Protein AF-A0A8C2EP68-F1 (afdb_monomer)

Sequence (195 aa):
MTKASVREEKKLLVENAKIKKDIDDLKKLLHDTQKRKRVLTAAIASKAALLGERAPPPQAAPDTRSETSLDAACLNGSDSACALMREQKPDVSRLDLRVGRILDVRKHPDSESLHIQEVELGEPAPRTVVSGLTNHICFLCEPEKELNPKQRIWERLQPDLCTDAKGVATYKGVAFEVRGKGLCRAPSVSNGEIK

Radius of gyration: 29.72 Å; Cα contacts (8 Å, |Δi|>4): 156; chains: 1; bounding box: 65×47×88 Å

pLDDT: mean 70.9, std 22.38, range [25.97, 97.56]

Solvent-accessible surface area (backbone atoms only — not comparable to full-atom values): 12687 Å² total; per-residue (Å²): 135,59,80,66,59,60,52,51,54,53,50,50,52,54,49,53,53,50,51,52,50,53,50,52,52,52,51,50,52,48,53,52,49,51,50,53,51,51,52,52,54,51,52,52,57,58,52,60,72,72,60,83,80,78,81,84,84,90,85,84,88,83,88,82,89,81,89,83,87,89,84,85,84,80,90,80,90,74,93,76,84,85,91,67,90,70,84,74,73,70,55,72,88,79,56,91,86,76,80,61,46,78,76,49,79,42,76,38,94,90,36,90,51,34,34,40,29,36,29,42,63,87,56,101,60,65,46,81,45,78,41,69,60,45,51,81,80,37,100,78,62,90,85,84,83,86,81,89,68,96,62,69,52,57,76,70,39,34,86,44,25,32,19,38,89,84,7,37,36,20,47,82,82,46,68,43,66,46,89,97,79,46,71,45,61,45,96,82,51,46,68,34,78,53,131

Structure (mmCIF, N/CA/C/O backbone):
data_AF-A0A8C2EP68-F1
#
_entry.id   AF-A0A8C2EP68-F1
#
loop_
_atom_site.group_PDB
_atom_site.id
_atom_site.type_symbol
_atom_site.label_atom_id
_atom_site.label_alt_id
_atom_site.label_comp_id
_atom_site.label_asym_id
_atom_site.label_entity_id
_atom_site.label_seq_id
_atom_site.pdbx_PDB_ins_code
_atom_site.Cartn_x
_atom_site.Cartn_y
_atom_site.Cartn_z
_atom_site.occupancy
_atom_site.B_iso_or_equiv
_atom_site.auth_seq_id
_atom_site.auth_comp_id
_atom_site.auth_asym_id
_atom_site.auth_atom_id
_atom_site.pdbx_PDB_model_num
ATOM 1 N N . MET A 1 1 ? 35.155 -6.132 -33.810 1.00 52.88 1 MET A N 1
ATOM 2 C CA . MET A 1 1 ? 34.912 -5.062 -32.816 1.00 52.88 1 MET A CA 1
ATOM 3 C C . MET A 1 1 ? 35.584 -3.786 -33.294 1.00 52.88 1 MET A C 1
ATOM 5 O O . MET A 1 1 ? 36.781 -3.795 -33.555 1.00 52.88 1 MET A O 1
ATOM 9 N N . THR A 1 2 ? 34.817 -2.720 -33.513 1.00 67.69 2 THR A N 1
ATOM 10 C CA . THR A 1 2 ? 35.340 -1.430 -33.989 1.00 67.69 2 THR A CA 1
ATOM 11 C C . THR A 1 2 ? 36.096 -0.720 -32.862 1.00 67.69 2 THR A C 1
ATOM 13 O O . THR A 1 2 ? 35.734 -0.831 -31.692 1.00 67.69 2 THR A O 1
ATOM 16 N N . LYS A 1 3 ? 37.152 0.037 -33.194 1.00 67.88 3 LYS A N 1
ATOM 17 C CA . LYS A 1 3 ? 37.980 0.768 -32.208 1.00 67.88 3 LYS A CA 1
ATOM 18 C C . LYS A 1 3 ? 37.165 1.727 -31.313 1.00 67.88 3 LYS A C 1
ATOM 20 O O . LYS A 1 3 ? 37.607 2.045 -30.213 1.00 67.88 3 LYS A O 1
ATOM 25 N N . ALA A 1 4 ? 35.985 2.157 -31.768 1.00 69.75 4 ALA A N 1
ATOM 26 C CA . ALA A 1 4 ? 35.048 2.992 -31.015 1.00 69.75 4 ALA A CA 1
ATOM 27 C C . ALA A 1 4 ? 34.378 2.243 -29.845 1.00 69.75 4 ALA A C 1
ATOM 29 O O . ALA A 1 4 ? 34.376 2.749 -28.727 1.00 69.75 4 ALA A O 1
ATOM 30 N N . SER A 1 5 ? 33.918 1.007 -30.064 1.00 76.19 5 SER A N 1
ATOM 31 C CA . SER A 1 5 ? 33.228 0.199 -29.045 1.00 76.19 5 SER A CA 1
ATOM 32 C C . SER A 1 5 ? 34.142 -0.155 -27.861 1.00 76.19 5 SER A C 1
ATOM 34 O O . SER A 1 5 ? 33.747 -0.023 -26.707 1.00 76.19 5 SER A O 1
ATOM 36 N N . VAL A 1 6 ? 35.417 -0.462 -28.127 1.00 81.25 6 VAL A N 1
ATOM 37 C CA . VAL A 1 6 ? 36.411 -0.758 -27.074 1.00 81.25 6 VAL A CA 1
ATOM 38 C C . VAL A 1 6 ? 36.739 0.479 -26.220 1.00 81.25 6 VAL A C 1
ATOM 40 O O . VAL A 1 6 ? 37.101 0.361 -25.049 1.00 81.25 6 VAL A O 1
ATOM 43 N N . ARG A 1 7 ? 36.636 1.692 -26.783 1.00 79.69 7 ARG A N 1
ATOM 44 C CA . ARG A 1 7 ? 36.886 2.945 -26.051 1.00 79.69 7 ARG A CA 1
ATOM 45 C C . ARG A 1 7 ? 35.733 3.282 -25.107 1.00 79.69 7 ARG A C 1
ATOM 47 O O . ARG A 1 7 ? 35.985 3.731 -23.990 1.00 79.69 7 ARG A O 1
ATOM 54 N N . GLU A 1 8 ? 34.499 3.064 -25.546 1.00 85.12 8 GLU A N 1
ATOM 55 C CA . GLU A 1 8 ? 33.304 3.259 -24.721 1.00 85.12 8 GLU A CA 1
ATOM 56 C C . GLU A 1 8 ? 33.238 2.243 -23.582 1.00 85.12 8 GLU A C 1
ATOM 58 O O . GLU A 1 8 ? 33.026 2.632 -22.437 1.00 85.12 8 GLU A O 1
ATOM 63 N N . GLU A 1 9 ? 33.551 0.977 -23.851 1.00 84.81 9 GLU A N 1
ATOM 64 C CA . GLU A 1 9 ? 33.614 -0.068 -22.825 1.00 84.81 9 GLU A CA 1
ATOM 65 C C . GLU A 1 9 ? 34.638 0.264 -21.725 1.00 84.81 9 GLU A C 1
ATOM 67 O O . GLU A 1 9 ? 34.341 0.189 -20.532 1.00 84.81 9 GLU A O 1
ATOM 72 N N . LYS A 1 10 ? 35.827 0.755 -22.105 1.00 86.44 10 LYS A N 1
ATOM 73 C CA . LYS A 1 10 ? 36.834 1.229 -21.140 1.00 86.44 10 LYS A CA 1
ATOM 74 C C . LYS A 1 10 ? 36.365 2.446 -20.338 1.00 86.44 10 LYS A C 1
ATOM 76 O O . LYS A 1 10 ? 36.688 2.544 -19.156 1.00 86.44 10 LYS A O 1
ATOM 81 N N . LYS A 1 11 ? 35.605 3.362 -20.947 1.00 90.50 11 LYS A N 1
ATOM 82 C CA . LYS A 1 11 ? 35.037 4.529 -20.252 1.00 90.50 11 LYS A CA 1
ATOM 83 C C . LYS A 1 11 ? 33.997 4.098 -19.213 1.00 90.50 11 LYS A C 1
ATOM 85 O O . LYS A 1 11 ? 34.062 4.554 -18.075 1.00 90.50 11 LYS A O 1
ATOM 90 N N . LEU A 1 12 ? 33.114 3.168 -19.579 1.00 87.88 12 LEU A N 1
ATOM 91 C CA . LEU A 1 12 ? 32.096 2.611 -18.685 1.00 87.88 12 LEU A CA 1
ATOM 92 C C . LEU A 1 12 ? 32.716 1.861 -17.500 1.00 87.88 12 LEU A C 1
ATOM 94 O O . LEU A 1 12 ? 32.226 1.968 -16.379 1.00 87.88 12 LEU A O 1
ATOM 98 N N . LEU A 1 13 ? 33.824 1.144 -17.705 1.00 88.19 13 LEU A N 1
ATOM 99 C CA . LEU A 1 13 ? 34.532 0.463 -16.615 1.00 88.19 13 LEU A CA 1
ATOM 100 C C . LEU A 1 13 ? 35.109 1.443 -15.584 1.00 88.19 13 LEU A C 1
ATOM 102 O O . LEU A 1 13 ? 34.994 1.206 -14.380 1.00 88.19 13 LEU A O 1
ATOM 106 N N . VAL A 1 14 ? 35.692 2.555 -16.040 1.00 93.31 14 VAL A N 1
ATOM 107 C CA . VAL A 1 14 ? 36.221 3.603 -15.150 1.00 93.31 14 VAL A CA 1
ATOM 108 C C . VAL A 1 14 ? 35.091 4.289 -14.381 1.00 93.31 14 VAL A C 1
ATOM 110 O O . VAL A 1 14 ? 35.207 4.511 -13.176 1.00 93.31 14 VAL A O 1
ATOM 113 N N . GLU A 1 15 ? 33.982 4.589 -15.052 1.00 93.38 15 GLU A N 1
ATOM 114 C CA . GLU A 1 15 ? 32.817 5.217 -14.432 1.00 93.38 15 GLU A CA 1
ATOM 115 C C . GLU A 1 15 ? 32.150 4.297 -13.403 1.00 93.38 15 GLU A C 1
ATOM 117 O O . GLU A 1 15 ? 31.889 4.720 -12.281 1.00 93.38 15 GLU A O 1
ATOM 122 N N . ASN A 1 16 ? 31.998 3.009 -13.709 1.00 89.00 16 ASN A N 1
ATOM 123 C CA . ASN A 1 16 ? 31.489 2.023 -12.758 1.00 89.00 16 ASN A CA 1
ATOM 124 C C . ASN A 1 16 ? 32.410 1.846 -11.543 1.00 89.00 16 ASN A C 1
ATOM 126 O O . ASN A 1 16 ? 31.925 1.655 -10.429 1.00 89.00 16 ASN A O 1
ATOM 130 N N . ALA A 1 17 ? 33.733 1.919 -11.724 1.00 95.25 17 ALA A N 1
ATOM 131 C CA . ALA A 1 17 ? 34.675 1.898 -10.606 1.00 95.25 17 ALA A CA 1
ATOM 132 C C . ALA A 1 17 ? 34.526 3.143 -9.715 1.00 95.25 17 ALA A C 1
ATOM 134 O O . ALA A 1 17 ? 34.553 3.031 -8.489 1.00 95.25 17 ALA A O 1
ATOM 135 N N . LYS A 1 18 ? 34.309 4.316 -10.322 1.00 96.25 18 LYS A N 1
ATOM 136 C CA . LYS A 1 18 ? 34.039 5.561 -9.598 1.00 96.25 18 LYS A CA 1
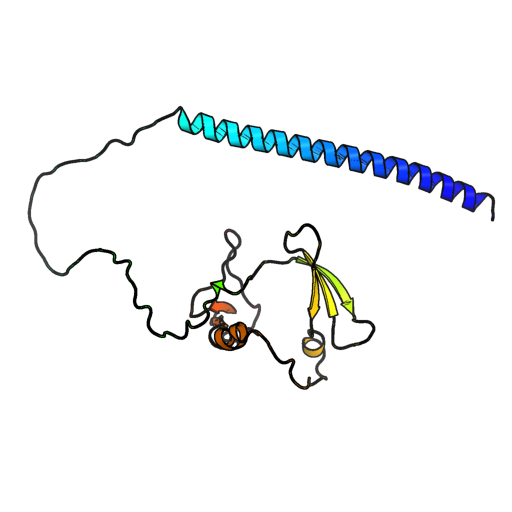ATOM 137 C C . LYS A 1 18 ? 32.714 5.497 -8.833 1.00 96.25 18 LYS A C 1
ATOM 139 O O . LYS A 1 18 ? 32.703 5.749 -7.636 1.00 96.25 18 LYS A O 1
ATOM 144 N N . ILE A 1 19 ? 31.634 5.069 -9.487 1.00 94.31 19 ILE A N 1
ATOM 145 C CA . ILE A 1 19 ? 30.304 4.925 -8.874 1.00 94.31 19 ILE A CA 1
ATOM 146 C C . ILE A 1 19 ? 30.353 3.961 -7.683 1.00 94.31 19 ILE A C 1
ATOM 148 O O . ILE A 1 19 ? 29.768 4.243 -6.641 1.00 94.31 19 ILE A O 1
ATOM 152 N N . LYS A 1 20 ? 31.087 2.845 -7.792 1.00 94.50 20 LYS A N 1
ATOM 153 C CA . LYS A 1 20 ? 31.273 1.908 -6.671 1.00 94.50 20 LYS A CA 1
ATOM 154 C C . LYS A 1 20 ? 31.943 2.575 -5.469 1.00 94.50 20 LYS A C 1
ATOM 156 O O . LYS A 1 20 ? 31.473 2.401 -4.350 1.00 94.50 20 LYS A O 1
ATOM 161 N N . LYS A 1 21 ? 32.988 3.375 -5.704 1.00 97.56 21 LYS A N 1
ATOM 162 C CA . LYS A 1 21 ? 33.670 4.128 -4.647 1.00 97.56 21 LYS A CA 1
ATOM 163 C C . LYS A 1 21 ? 32.742 5.155 -3.988 1.00 97.56 21 LYS A C 1
ATOM 165 O O . LYS A 1 21 ? 32.664 5.197 -2.765 1.00 97.56 21 LYS A O 1
ATOM 170 N N . ASP A 1 22 ? 31.988 5.906 -4.789 1.00 95.12 22 ASP A N 1
ATOM 171 C CA . ASP A 1 22 ? 31.041 6.910 -4.291 1.00 95.12 22 ASP A CA 1
ATOM 172 C C . ASP A 1 22 ? 29.924 6.260 -3.445 1.00 95.12 22 ASP A C 1
ATOM 174 O O . ASP A 1 22 ? 29.533 6.795 -2.407 1.00 95.12 22 ASP A O 1
ATOM 178 N N . ILE A 1 23 ? 29.446 5.069 -3.831 1.00 97.00 23 ILE A N 1
ATOM 179 C CA . ILE A 1 23 ? 28.477 4.287 -3.045 1.00 97.00 23 ILE A CA 1
ATOM 180 C C . ILE A 1 23 ? 29.057 3.891 -1.681 1.00 97.00 23 ILE A C 1
ATOM 182 O O . ILE A 1 23 ? 28.360 3.997 -0.669 1.00 97.00 23 ILE A O 1
ATOM 186 N N . ASP A 1 24 ? 30.305 3.429 -1.633 1.00 95.88 24 ASP A N 1
ATOM 187 C CA . ASP A 1 24 ? 30.941 3.004 -0.383 1.00 95.88 24 ASP A CA 1
ATOM 188 C C . ASP A 1 24 ? 31.211 4.193 0.553 1.00 95.88 24 ASP A C 1
ATOM 190 O O . ASP A 1 24 ? 30.948 4.108 1.759 1.00 95.88 24 ASP A O 1
ATOM 194 N N . ASP A 1 25 ? 31.625 5.334 -0.001 1.00 96.69 25 ASP A N 1
ATOM 195 C CA . ASP A 1 25 ? 31.804 6.580 0.746 1.00 96.69 25 ASP A CA 1
ATOM 196 C C . ASP A 1 25 ? 30.465 7.100 1.308 1.00 96.69 25 ASP A C 1
ATOM 198 O O . ASP A 1 25 ? 30.378 7.457 2.490 1.00 96.69 25 ASP A O 1
ATOM 202 N N . LEU A 1 26 ? 29.384 7.063 0.516 1.00 95.44 26 LEU A N 1
ATOM 203 C CA . LEU A 1 26 ? 28.036 7.439 0.965 1.00 95.44 26 LEU A CA 1
ATOM 204 C C . LEU A 1 26 ? 27.502 6.504 2.057 1.00 95.44 26 LEU A C 1
ATOM 206 O O . LEU A 1 26 ? 26.920 6.972 3.040 1.00 95.44 26 LEU A O 1
ATOM 210 N N . LYS A 1 27 ? 27.731 5.190 1.937 1.00 96.62 27 LYS A N 1
ATOM 211 C CA . LYS A 1 27 ? 27.370 4.212 2.978 1.00 96.62 27 LYS A CA 1
ATOM 212 C C . LYS A 1 27 ? 28.103 4.494 4.287 1.00 96.62 27 LYS A C 1
ATOM 214 O O . LYS A 1 27 ? 27.484 4.461 5.353 1.00 96.62 27 LYS A O 1
ATOM 219 N N . LYS A 1 28 ? 29.401 4.809 4.218 1.00 96.31 28 LYS A N 1
ATOM 220 C CA . LYS A 1 28 ? 30.208 5.159 5.393 1.00 96.31 28 LYS A CA 1
ATOM 221 C C . LYS A 1 28 ? 29.698 6.437 6.056 1.00 96.31 28 LYS A C 1
ATOM 223 O O . LYS A 1 28 ? 29.470 6.442 7.266 1.00 96.31 28 LYS A O 1
ATOM 228 N N . LEU A 1 29 ? 29.425 7.480 5.269 1.00 94.31 29 LEU A N 1
ATOM 229 C CA . LEU A 1 29 ? 28.884 8.741 5.776 1.00 94.31 29 LEU A CA 1
ATOM 230 C C . LEU A 1 29 ? 27.518 8.550 6.447 1.00 94.31 29 LEU A C 1
ATOM 232 O O . LEU A 1 29 ? 27.257 9.134 7.501 1.00 94.31 29 LEU A O 1
ATOM 236 N N . LEU A 1 30 ? 26.653 7.712 5.874 1.00 93.12 30 LEU A N 1
ATOM 237 C CA . LEU A 1 30 ? 25.344 7.398 6.438 1.00 93.12 30 LEU A CA 1
ATOM 238 C C . LEU A 1 30 ? 25.477 6.653 7.768 1.00 93.12 30 LEU A C 1
ATOM 240 O O . LEU A 1 30 ? 24.822 7.026 8.742 1.00 93.12 30 LEU A O 1
ATOM 244 N N . HIS A 1 31 ? 26.354 5.653 7.839 1.00 93.31 31 HIS A N 1
ATOM 245 C CA . HIS A 1 31 ? 26.606 4.901 9.064 1.00 93.31 31 HIS A CA 1
ATOM 246 C C . HIS A 1 31 ? 27.194 5.790 10.175 1.00 93.31 31 HIS A C 1
ATOM 248 O O . HIS A 1 31 ? 26.744 5.733 11.322 1.00 93.31 31 HIS A O 1
ATOM 254 N N . ASP A 1 32 ? 28.125 6.683 9.837 1.00 92.00 32 ASP A N 1
ATOM 255 C CA . ASP A 1 32 ? 28.687 7.662 10.773 1.00 92.00 32 ASP A CA 1
ATOM 256 C C . ASP A 1 32 ? 27.639 8.694 11.218 1.00 92.00 32 ASP A C 1
ATOM 258 O O . ASP A 1 32 ? 27.559 9.040 12.399 1.00 92.00 32 ASP A O 1
ATOM 262 N N . THR A 1 33 ? 26.769 9.139 10.309 1.00 90.44 33 THR A N 1
ATOM 263 C CA . THR A 1 33 ? 25.651 10.038 10.632 1.00 90.44 33 THR A CA 1
ATOM 264 C C . THR A 1 33 ? 24.636 9.362 11.552 1.00 90.44 33 THR A C 1
ATOM 266 O O . THR A 1 33 ? 24.175 9.973 12.517 1.00 90.44 33 THR A O 1
ATOM 269 N N . GLN A 1 34 ? 24.309 8.091 11.309 1.00 88.12 34 GLN A N 1
ATOM 270 C CA . GLN A 1 34 ? 23.435 7.307 12.180 1.00 88.12 34 GLN A CA 1
ATOM 271 C C . GLN A 1 34 ? 24.061 7.101 13.563 1.00 88.12 34 GLN A C 1
ATOM 273 O O . GLN A 1 34 ? 23.369 7.272 14.566 1.00 88.12 34 GLN A O 1
ATOM 278 N N . LYS A 1 35 ? 25.367 6.819 13.646 1.00 89.19 35 LYS A N 1
ATOM 279 C CA . LYS A 1 35 ? 26.097 6.757 14.922 1.00 89.19 35 LYS A CA 1
ATOM 280 C C . LYS A 1 35 ? 26.041 8.087 15.672 1.00 89.19 35 LYS A C 1
ATOM 282 O O . LYS A 1 35 ? 25.690 8.093 16.847 1.00 89.19 35 LYS A O 1
ATOM 287 N N . ARG A 1 36 ? 26.299 9.215 15.000 1.00 82.50 36 ARG A N 1
ATOM 288 C CA . ARG A 1 36 ? 26.212 10.558 15.607 1.00 82.50 36 ARG A CA 1
ATOM 289 C C . ARG A 1 36 ? 24.803 10.881 16.102 1.00 82.50 36 ARG A C 1
ATOM 291 O O . ARG A 1 36 ? 24.661 11.365 17.219 1.00 82.50 36 ARG A O 1
ATOM 298 N N . LYS A 1 37 ? 23.760 10.564 15.323 1.00 82.31 37 LYS A N 1
ATOM 299 C CA . LYS A 1 37 ? 22.359 10.740 15.745 1.00 82.31 37 LYS A CA 1
ATOM 300 C C . LYS A 1 37 ? 22.016 9.874 16.958 1.00 82.31 37 LYS A C 1
ATOM 302 O O . LYS A 1 37 ? 21.414 10.380 17.893 1.00 82.31 37 LYS A O 1
ATOM 307 N N . ARG A 1 38 ? 22.454 8.609 16.994 1.00 73.94 38 ARG A N 1
ATOM 308 C CA . ARG A 1 38 ? 22.237 7.713 18.147 1.00 73.94 38 ARG A CA 1
ATOM 309 C C . ARG A 1 38 ? 22.952 8.206 19.407 1.00 73.94 38 ARG A C 1
ATOM 311 O O . ARG A 1 38 ? 22.351 8.180 20.475 1.00 73.94 38 ARG A O 1
ATOM 318 N N . VAL A 1 39 ? 24.185 8.707 19.286 1.00 69.88 39 VAL A N 1
ATOM 319 C CA . VAL A 1 39 ? 24.925 9.324 20.404 1.00 69.88 39 VAL A CA 1
ATOM 320 C C . VAL A 1 39 ? 24.233 10.602 20.887 1.00 69.88 39 VAL A C 1
ATOM 322 O O . VAL A 1 39 ? 24.102 10.800 22.090 1.00 69.88 39 VAL A O 1
ATOM 325 N N . LEU A 1 40 ? 23.728 11.437 19.973 1.00 69.06 40 LEU A N 1
ATOM 326 C CA . LEU A 1 40 ? 22.996 12.656 20.324 1.00 69.06 40 LEU A CA 1
ATOM 327 C C . LEU A 1 40 ? 21.677 12.344 21.050 1.00 69.06 40 LEU A C 1
ATOM 329 O O . LEU A 1 40 ? 21.385 12.960 22.071 1.00 69.06 40 LEU A O 1
ATOM 333 N N . THR A 1 41 ? 20.909 11.355 20.583 1.00 59.75 41 THR A N 1
ATOM 334 C CA . THR A 1 41 ? 19.682 10.905 21.261 1.00 59.75 41 THR A CA 1
ATOM 335 C C . THR A 1 41 ? 19.981 10.290 22.634 1.00 59.75 41 THR A C 1
ATOM 337 O O . THR A 1 41 ? 19.264 10.570 23.591 1.00 59.75 41 THR A O 1
ATOM 340 N N . ALA A 1 42 ? 21.066 9.519 22.769 1.00 61.50 42 ALA A N 1
ATOM 341 C CA . ALA A 1 42 ? 21.490 8.966 24.057 1.00 61.50 42 ALA A CA 1
ATOM 342 C C . ALA A 1 42 ? 21.953 10.055 25.046 1.00 61.50 42 ALA A C 1
ATOM 344 O O . ALA A 1 42 ? 21.617 9.998 26.225 1.00 61.50 42 ALA A O 1
ATOM 345 N N . ALA A 1 43 ? 22.658 11.088 24.576 1.00 58.47 43 ALA A N 1
ATOM 346 C CA . ALA A 1 43 ? 23.088 12.208 25.415 1.00 58.47 43 ALA A CA 1
ATOM 347 C C . ALA A 1 43 ? 21.907 13.063 25.915 1.00 58.47 43 ALA A C 1
ATOM 349 O O . ALA A 1 43 ? 21.932 13.542 27.048 1.00 58.47 43 ALA A O 1
ATOM 350 N N . ILE A 1 44 ? 20.855 13.226 25.103 1.00 60.38 44 ILE A N 1
ATOM 351 C CA . ILE A 1 44 ? 19.623 13.923 25.506 1.00 60.38 44 ILE A CA 1
ATOM 352 C C . ILE A 1 44 ? 18.862 13.113 26.569 1.00 60.38 44 ILE A C 1
ATOM 354 O O . ILE A 1 44 ? 18.398 13.696 27.548 1.00 60.38 44 ILE A O 1
ATOM 358 N N . ALA A 1 45 ? 18.811 11.781 26.446 1.00 57.78 45 ALA A N 1
ATOM 359 C CA . ALA A 1 45 ? 18.226 10.911 27.471 1.00 57.78 45 ALA A CA 1
ATOM 360 C C . ALA A 1 45 ? 18.988 10.990 28.810 1.00 57.78 45 ALA A C 1
ATOM 362 O O . ALA A 1 45 ? 18.368 11.089 29.866 1.00 57.78 45 ALA A O 1
ATOM 363 N N . SER A 1 46 ? 20.325 11.044 28.778 1.00 56.91 46 SER A N 1
ATOM 364 C CA . SER A 1 46 ? 21.132 11.202 29.997 1.00 56.91 46 SER A CA 1
ATOM 365 C C . SER A 1 46 ? 21.064 12.610 30.605 1.00 56.91 46 SER A C 1
ATOM 367 O O . SER A 1 46 ? 21.211 12.753 31.816 1.00 56.91 46 SER A O 1
ATOM 369 N N . LYS A 1 47 ? 20.804 13.661 29.810 1.00 49.91 47 LYS A N 1
ATOM 370 C CA . LYS A 1 47 ? 20.635 15.035 30.324 1.00 49.91 47 LYS A CA 1
ATOM 371 C C . LYS A 1 47 ? 19.245 15.282 30.925 1.00 49.91 47 LYS A C 1
ATOM 373 O O . LYS A 1 47 ? 19.135 16.067 31.861 1.00 49.91 47 LYS A O 1
ATOM 378 N N . ALA A 1 48 ? 18.215 14.567 30.464 1.00 45.94 48 ALA A N 1
ATOM 379 C CA . ALA A 1 48 ? 16.886 14.565 31.083 1.00 45.94 48 ALA A CA 1
ATOM 380 C C . ALA A 1 48 ? 16.860 13.865 32.459 1.00 45.94 48 ALA A C 1
ATOM 382 O O . ALA A 1 48 ? 16.018 14.184 33.289 1.00 45.94 48 ALA A O 1
ATOM 383 N N . ALA A 1 49 ? 17.808 12.963 32.739 1.00 45.91 49 ALA A N 1
ATOM 384 C CA . ALA A 1 49 ? 17.929 12.298 34.040 1.00 45.91 49 ALA A CA 1
ATOM 385 C C . ALA A 1 49 ? 18.637 13.144 35.124 1.00 45.91 49 ALA A C 1
ATOM 387 O O . ALA A 1 49 ? 18.590 12.784 36.298 1.00 45.91 49 ALA A O 1
ATOM 388 N N . LEU A 1 50 ? 19.287 14.259 34.757 1.00 47.41 50 LEU A N 1
ATOM 389 C CA . LEU A 1 50 ? 20.061 15.116 35.676 1.00 47.41 50 LEU A CA 1
ATOM 390 C C . LEU A 1 50 ? 19.396 16.467 35.998 1.00 47.41 50 LEU A C 1
ATOM 392 O O . LEU A 1 50 ? 19.895 17.195 36.852 1.00 47.41 50 LEU A O 1
ATOM 396 N N . LEU A 1 51 ? 18.264 16.798 35.369 1.00 42.22 51 LEU A N 1
ATOM 397 C CA . LEU A 1 51 ? 17.421 17.937 35.745 1.00 42.22 51 LEU A CA 1
ATOM 398 C C . LEU A 1 51 ? 16.077 17.411 36.248 1.00 42.22 51 LEU A C 1
ATOM 400 O O . LEU A 1 51 ? 15.089 17.348 35.522 1.00 42.22 51 LEU A O 1
ATOM 404 N N . GLY A 1 52 ? 16.078 16.989 37.511 1.00 47.56 52 GLY A N 1
ATOM 405 C CA . GLY A 1 52 ? 14.858 16.751 38.260 1.00 47.56 52 GLY A CA 1
ATOM 406 C C . GLY A 1 52 ? 14.193 18.076 38.619 1.00 47.56 52 GLY A C 1
ATOM 407 O O . GLY A 1 52 ? 14.644 18.757 39.535 1.00 47.56 52 GLY A O 1
ATOM 408 N N . GLU A 1 53 ? 13.083 18.397 37.959 1.00 36.59 53 GLU A N 1
ATOM 409 C CA . GLU A 1 53 ? 12.024 19.187 38.584 1.00 36.59 53 GLU A CA 1
ATOM 410 C C . GLU A 1 53 ? 10.944 18.226 39.077 1.00 36.59 53 GLU A C 1
ATOM 412 O O . GLU A 1 53 ? 10.169 17.631 38.327 1.00 36.59 53 GLU A O 1
ATOM 417 N N . ARG A 1 54 ? 10.973 18.024 40.392 1.00 33.81 54 ARG A N 1
ATOM 418 C CA . ARG A 1 54 ? 9.992 17.277 41.165 1.00 33.81 54 ARG A CA 1
ATOM 419 C C . ARG A 1 54 ? 8.733 18.137 41.267 1.00 33.81 54 ARG A C 1
ATOM 421 O O . ARG A 1 54 ? 8.767 19.208 41.866 1.00 33.81 54 ARG A O 1
ATOM 428 N N . ALA A 1 55 ? 7.637 17.646 40.698 1.00 39.47 55 ALA A N 1
ATOM 429 C CA . ALA A 1 55 ? 6.302 18.207 40.868 1.00 39.47 55 ALA A CA 1
ATOM 430 C C . ALA A 1 55 ? 5.969 18.418 42.364 1.00 39.47 55 ALA A C 1
ATOM 432 O O . ALA A 1 55 ? 6.223 17.509 43.167 1.00 39.47 55 ALA A O 1
ATOM 433 N N . PRO A 1 56 ? 5.393 19.569 42.763 1.00 39.84 56 PRO A N 1
ATOM 434 C CA . PRO A 1 56 ? 4.860 19.734 44.106 1.00 39.84 56 PRO A CA 1
ATOM 435 C C . PRO A 1 56 ? 3.495 19.024 44.229 1.00 39.84 56 PRO A C 1
ATOM 437 O O . PRO A 1 56 ? 2.688 19.073 43.297 1.00 39.84 56 PRO A O 1
ATOM 440 N N . PRO A 1 57 ? 3.211 18.360 45.363 1.00 47.53 57 PRO A N 1
ATOM 441 C CA . PRO A 1 57 ? 1.909 17.761 45.640 1.00 47.53 57 PRO A CA 1
ATOM 442 C C . PRO A 1 57 ? 0.930 18.813 46.198 1.00 47.53 57 PRO A C 1
ATOM 444 O O . PRO A 1 57 ? 1.346 19.634 47.017 1.00 47.53 57 PRO A O 1
ATOM 447 N N . PRO A 1 58 ? -0.371 18.775 45.862 1.00 39.38 58 PRO A N 1
ATOM 448 C CA . PRO A 1 58 ? -1.387 19.499 46.615 1.00 39.38 58 PRO A CA 1
ATOM 449 C C . PRO A 1 58 ? -2.136 18.552 47.571 1.00 39.38 58 PRO A C 1
ATOM 451 O O . PRO A 1 58 ? -2.734 17.566 47.142 1.00 39.38 58 PRO A O 1
ATOM 454 N N . GLN A 1 59 ? -2.131 18.868 48.871 1.00 35.12 59 GLN A N 1
ATOM 455 C CA . GLN A 1 59 ? -3.037 18.293 49.874 1.00 35.12 59 GLN A CA 1
ATOM 456 C C . GLN A 1 59 ? -3.727 19.396 50.704 1.00 35.12 59 GLN A C 1
ATOM 458 O O . GLN A 1 59 ? -3.067 20.328 51.151 1.00 35.12 59 GLN A O 1
ATOM 463 N N . ALA A 1 60 ? -5.027 19.155 50.954 1.00 33.06 60 ALA A N 1
ATOM 464 C CA . ALA A 1 60 ? -5.893 19.555 52.085 1.00 33.06 60 ALA A CA 1
ATOM 465 C C . ALA A 1 60 ? -6.620 20.936 52.125 1.00 33.06 60 ALA A C 1
ATOM 467 O O . ALA A 1 60 ? -6.019 21.939 52.480 1.00 33.06 60 ALA A O 1
ATOM 468 N N . ALA A 1 61 ? -7.944 20.884 51.835 1.00 35.97 61 ALA A N 1
ATOM 469 C CA . ALA A 1 61 ? -9.162 21.372 52.559 1.00 35.97 61 ALA A CA 1
ATOM 470 C C . ALA A 1 61 ? -9.244 22.826 53.135 1.00 35.97 61 ALA A C 1
ATOM 472 O O . ALA A 1 61 ? -8.234 23.322 53.625 1.00 35.97 61 ALA A O 1
ATOM 473 N N . PRO A 1 62 ? -10.425 23.520 53.142 1.00 36.56 62 PRO A N 1
ATOM 474 C CA . PRO A 1 62 ? -11.638 23.096 53.876 1.00 36.56 62 PRO A CA 1
ATOM 475 C C . PRO A 1 62 ? -13.018 23.339 53.202 1.00 36.56 62 PRO A C 1
ATOM 477 O O . PRO A 1 62 ? -13.139 23.877 52.105 1.00 36.56 62 PRO A O 1
ATOM 480 N N . ASP A 1 63 ? -14.040 22.867 53.922 1.00 28.47 63 ASP A N 1
ATOM 481 C CA . ASP A 1 63 ? -15.483 22.730 53.678 1.00 28.47 63 ASP A CA 1
ATOM 482 C C . ASP A 1 63 ? -16.256 23.942 53.115 1.00 28.47 63 ASP A C 1
ATOM 484 O O . ASP A 1 63 ? -15.979 25.083 53.475 1.00 28.47 63 ASP A O 1
ATOM 488 N N . THR A 1 64 ? -17.336 23.690 52.347 1.00 25.97 64 THR A N 1
ATOM 489 C CA . THR A 1 64 ? -18.749 23.934 52.754 1.00 25.97 64 THR A CA 1
ATOM 490 C C . THR A 1 64 ? -19.743 23.532 51.639 1.00 25.97 64 THR A C 1
ATOM 492 O O . THR A 1 64 ? -19.705 24.074 50.543 1.00 25.97 64 THR A O 1
ATOM 495 N N . ARG A 1 65 ? -20.635 22.582 51.978 1.00 29.23 65 ARG A N 1
ATOM 496 C CA . ARG A 1 65 ? -22.018 22.298 51.505 1.00 29.23 65 ARG A CA 1
ATOM 497 C C . ARG A 1 65 ? -22.447 22.700 50.078 1.00 29.23 65 ARG A C 1
ATOM 499 O O . ARG A 1 65 ? -22.533 23.886 49.781 1.00 29.23 65 ARG A O 1
ATOM 506 N N . SER A 1 66 ? -22.951 21.726 49.304 1.00 29.55 66 SER A N 1
ATOM 507 C CA . SER A 1 66 ? -24.379 21.572 48.903 1.00 29.55 66 SER A CA 1
ATOM 508 C C . SER A 1 66 ? -24.537 20.413 47.894 1.00 29.55 66 SER A C 1
ATOM 510 O O . SER A 1 66 ? -23.987 20.479 46.803 1.00 29.55 66 SER A O 1
ATOM 512 N N . GLU A 1 67 ? -25.201 19.337 48.337 1.00 27.33 67 GLU A N 1
ATOM 513 C CA . GLU A 1 67 ? -26.221 18.480 47.676 1.00 27.33 67 GLU A CA 1
ATOM 514 C C . GLU A 1 67 ? -26.306 18.547 46.116 1.00 27.33 67 GLU A C 1
ATOM 516 O O . GLU A 1 67 ? -26.360 19.631 45.551 1.00 27.33 67 GLU A O 1
ATOM 521 N N . THR A 1 68 ? -26.352 17.474 45.301 1.00 26.25 68 THR A N 1
ATOM 522 C CA . THR A 1 68 ? -27.226 16.279 45.355 1.00 26.25 68 THR A CA 1
ATOM 523 C C . THR A 1 68 ? -26.805 15.249 44.261 1.00 26.25 68 THR A C 1
ATOM 525 O O . THR A 1 68 ? -26.617 15.624 43.108 1.00 26.25 68 THR A O 1
ATOM 528 N N . SER A 1 69 ? -26.724 13.958 44.643 1.00 31.38 69 SER A N 1
ATOM 529 C CA . SER A 1 69 ? -27.230 12.737 43.949 1.00 31.38 69 SER A CA 1
ATOM 530 C C . SER A 1 69 ? -26.514 12.046 42.743 1.00 31.38 69 SER A C 1
ATOM 532 O O . SER A 1 69 ? -26.613 12.523 41.617 1.00 31.38 69 SER A O 1
ATOM 534 N N . LEU A 1 70 ? -26.038 10.802 43.022 1.00 34.00 70 LEU A N 1
ATOM 535 C CA . LEU A 1 70 ? -26.073 9.530 42.229 1.00 34.00 70 LEU A CA 1
ATOM 536 C C . LEU A 1 70 ? -24.991 9.317 41.130 1.00 34.00 70 LEU A C 1
ATOM 538 O O . LEU A 1 70 ? -24.831 10.171 40.273 1.00 34.00 70 LEU A O 1
ATOM 542 N N . ASP A 1 71 ? -24.235 8.213 40.988 1.00 32.44 71 ASP A N 1
ATOM 543 C CA . ASP A 1 71 ? -24.053 6.950 41.728 1.00 32.44 71 ASP A CA 1
ATOM 544 C C . ASP A 1 71 ? -22.734 6.229 41.306 1.00 32.44 71 ASP A C 1
ATOM 546 O O . ASP A 1 71 ? -22.388 6.167 40.130 1.00 32.44 71 ASP A O 1
ATOM 550 N N . ALA A 1 72 ? -22.052 5.668 42.315 1.00 32.12 72 ALA A N 1
ATOM 551 C CA . ALA A 1 72 ? -21.312 4.392 42.419 1.00 32.12 72 ALA A CA 1
ATOM 552 C C . ALA A 1 72 ? -20.196 3.909 41.437 1.00 32.12 72 ALA A C 1
ATOM 554 O O . ALA A 1 72 ? -20.444 3.434 40.336 1.00 32.12 72 ALA A O 1
ATOM 555 N N . ALA A 1 73 ? -18.993 3.800 42.038 1.00 30.14 73 ALA A N 1
ATOM 556 C CA . ALA A 1 73 ? -18.031 2.671 42.041 1.00 30.14 73 ALA A CA 1
ATOM 557 C C . ALA A 1 73 ? -17.266 2.315 40.742 1.00 30.14 73 ALA A C 1
ATOM 559 O O . ALA A 1 73 ? -17.793 1.729 39.808 1.00 30.14 73 ALA A O 1
ATOM 560 N N . CYS A 1 74 ? -15.996 2.713 40.607 1.00 28.31 74 CYS A N 1
ATOM 561 C CA . CYS A 1 74 ? -14.776 2.105 41.183 1.00 28.31 74 CYS A CA 1
ATOM 562 C C . CYS A 1 74 ? -14.377 0.734 40.606 1.00 28.31 74 CYS A C 1
ATOM 564 O O . CYS A 1 74 ? -14.927 -0.307 40.944 1.00 28.31 74 CYS A O 1
ATOM 566 N N . LEU A 1 75 ? -13.321 0.798 39.790 1.00 43.12 75 LEU A N 1
ATOM 567 C CA . LEU A 1 75 ? -12.139 -0.070 39.753 1.00 43.12 75 LEU A CA 1
ATOM 568 C C . LEU A 1 75 ? -12.090 -1.196 40.805 1.00 43.12 75 LEU A C 1
ATOM 570 O O . LEU A 1 75 ? -12.091 -0.918 42.002 1.00 43.12 75 LEU A O 1
ATOM 574 N N . ASN A 1 76 ? -11.888 -2.437 40.346 1.00 33.72 76 ASN A N 1
ATOM 575 C CA . ASN A 1 76 ? -10.707 -3.241 40.691 1.00 33.72 76 ASN A CA 1
ATOM 576 C C . ASN A 1 76 ? -10.596 -4.485 39.798 1.00 33.72 76 ASN A C 1
ATOM 578 O O . ASN A 1 76 ? -11.591 -5.069 39.376 1.00 33.72 76 ASN A O 1
ATOM 582 N N . GLY A 1 77 ? -9.352 -4.841 39.476 1.00 38.66 77 GLY A N 1
ATOM 583 C CA . GLY A 1 77 ? -9.015 -5.915 38.554 1.00 38.66 77 GLY A CA 1
ATOM 584 C C . GLY A 1 77 ? -9.312 -7.320 39.075 1.00 38.66 77 GLY A C 1
ATOM 585 O O . GLY A 1 77 ? -9.420 -7.565 40.273 1.00 38.66 77 GLY A O 1
ATOM 586 N N . SER A 1 78 ? -9.362 -8.256 38.132 1.00 37.56 78 SER A N 1
ATOM 587 C CA . SER A 1 78 ? -8.962 -9.639 38.368 1.00 37.56 78 SER A CA 1
ATOM 588 C C . SER A 1 78 ? -8.406 -10.222 37.070 1.00 37.56 78 SER A C 1
ATOM 590 O O . SER A 1 78 ? -9.122 -10.452 36.098 1.00 37.56 78 SER A O 1
ATOM 592 N N . ASP A 1 79 ? -7.098 -10.459 37.064 1.00 45.56 79 ASP A N 1
ATOM 593 C CA . ASP A 1 79 ? -6.578 -11.655 36.423 1.00 45.56 79 ASP A CA 1
ATOM 594 C C . ASP A 1 79 ? -7.189 -12.850 37.164 1.00 45.56 79 ASP A C 1
ATOM 596 O O . ASP A 1 79 ? -6.967 -12.983 38.365 1.00 45.56 79 ASP A O 1
ATOM 600 N N . SER A 1 80 ? -7.974 -13.692 36.488 1.00 43.06 80 SER A N 1
ATOM 601 C CA . SER A 1 80 ? -7.882 -15.155 36.618 1.00 43.06 80 SER A CA 1
ATOM 602 C C . SER A 1 80 ? -8.923 -15.867 35.747 1.00 43.06 80 SER A C 1
ATOM 604 O O . SER A 1 80 ? -10.129 -15.776 35.956 1.00 43.06 80 SER A O 1
ATOM 606 N N . ALA A 1 81 ? -8.404 -16.601 34.765 1.00 38.22 81 ALA A N 1
ATOM 607 C CA . ALA A 1 81 ? -8.871 -17.907 34.309 1.00 38.22 81 ALA A CA 1
ATOM 608 C C . ALA A 1 81 ? -10.391 -18.185 34.261 1.00 38.22 81 ALA A C 1
ATOM 610 O O . ALA A 1 81 ? -10.971 -18.775 35.168 1.00 38.22 81 ALA A O 1
ATOM 611 N N . CYS A 1 82 ? -10.980 -17.995 33.076 1.00 29.95 82 CYS A N 1
ATOM 612 C CA . CYS A 1 82 ? -11.983 -18.938 32.571 1.00 29.95 82 CYS A CA 1
ATOM 613 C C . CYS A 1 82 ? -11.410 -19.643 31.335 1.00 29.95 82 CYS A C 1
ATOM 615 O O . CYS A 1 82 ? -11.708 -19.324 30.184 1.00 29.95 82 CYS A O 1
ATOM 617 N N . ALA A 1 83 ? -10.506 -20.581 31.609 1.00 43.66 83 ALA A N 1
ATOM 618 C CA . ALA A 1 83 ? -9.910 -21.505 30.657 1.00 43.66 83 ALA A CA 1
ATOM 619 C C . ALA A 1 83 ? -10.868 -22.668 30.339 1.00 43.66 83 ALA A C 1
ATOM 621 O O . ALA A 1 83 ? -10.511 -23.828 30.506 1.00 43.66 83 ALA A O 1
ATOM 622 N N . LEU A 1 84 ? -12.092 -22.370 29.891 1.00 38.03 84 LEU A N 1
ATOM 623 C CA . LEU A 1 84 ? -13.045 -23.380 29.429 1.00 38.03 84 LEU A CA 1
ATOM 624 C C . LEU A 1 84 ? -13.729 -22.891 28.148 1.00 38.03 84 LEU A C 1
ATOM 626 O O . LEU A 1 84 ? -14.668 -22.104 28.172 1.00 38.03 84 LEU A O 1
ATOM 630 N N . MET A 1 85 ? -13.189 -23.358 27.020 1.00 42.84 85 MET A N 1
ATOM 631 C CA . MET A 1 85 ? -13.849 -23.437 25.713 1.00 42.84 85 MET A CA 1
ATOM 632 C C . MET A 1 85 ? -14.576 -22.167 25.244 1.00 42.84 85 MET A C 1
ATOM 634 O O . MET A 1 85 ? -15.774 -22.178 24.981 1.00 42.84 85 MET A O 1
ATOM 638 N N . ARG A 1 86 ? -13.839 -21.073 25.041 1.00 40.38 86 ARG A N 1
ATOM 639 C CA . ARG A 1 86 ? -14.254 -20.083 24.042 1.00 40.38 86 ARG A CA 1
ATOM 640 C C . ARG A 1 86 ? -13.486 -20.377 22.773 1.00 40.38 86 ARG A C 1
ATOM 642 O O . ARG A 1 86 ? -12.260 -20.286 22.762 1.00 40.38 86 ARG A O 1
ATOM 649 N N . GLU A 1 87 ? -14.201 -20.710 21.705 1.00 48.69 87 GLU A N 1
ATOM 650 C CA . GLU A 1 87 ? -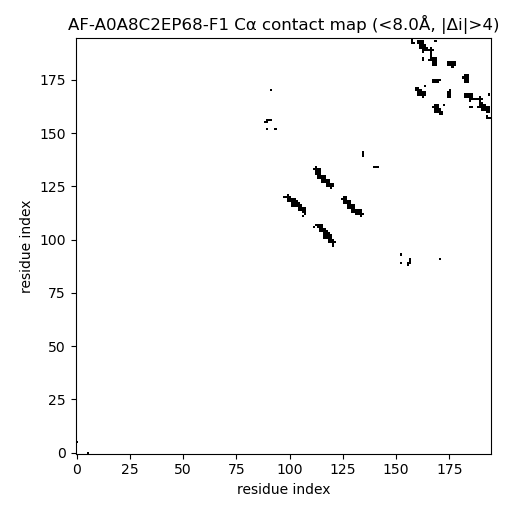13.722 -20.409 20.363 1.00 48.69 87 GLU A CA 1
ATOM 651 C C . GLU A 1 87 ? -13.258 -18.949 20.389 1.00 48.69 87 GLU A C 1
ATOM 653 O O . GLU A 1 87 ? -14.074 -18.031 20.452 1.00 48.69 87 GLU A O 1
ATOM 658 N N . GLN A 1 88 ? -11.947 -18.713 20.474 1.00 51.19 88 GLN A N 1
ATOM 659 C CA . GLN A 1 88 ? -11.419 -17.359 20.415 1.00 51.19 88 GLN A CA 1
ATOM 660 C C . GLN A 1 88 ? -11.762 -16.842 19.023 1.00 51.19 88 GLN A C 1
ATOM 662 O O . GLN A 1 88 ? -11.114 -17.228 18.043 1.00 51.19 88 GLN A O 1
ATOM 667 N N . LYS A 1 89 ? -12.821 -16.024 18.928 1.00 56.59 89 LYS A N 1
ATOM 668 C CA . LYS A 1 89 ? -13.145 -15.295 17.704 1.00 56.59 89 LYS A CA 1
ATOM 669 C C . LYS A 1 89 ? -11.848 -14.586 17.306 1.00 56.59 89 LYS A C 1
ATOM 671 O O . LYS A 1 89 ? -11.257 -13.920 18.154 1.00 56.59 89 LYS A O 1
ATOM 676 N N . PRO A 1 90 ? -11.319 -14.826 16.096 1.00 66.25 90 PRO A N 1
ATOM 677 C CA . PRO A 1 90 ? -10.092 -14.169 15.692 1.00 66.25 90 PRO A CA 1
ATOM 678 C C . PRO A 1 90 ? -10.298 -12.659 15.807 1.00 66.25 90 PRO A C 1
ATOM 680 O O . PRO A 1 90 ? -11.340 -12.146 15.408 1.00 66.25 90 PRO A O 1
ATOM 683 N N . ASP A 1 91 ? -9.322 -11.978 16.395 1.00 73.56 91 ASP A N 1
ATOM 684 C CA . ASP A 1 91 ? -9.276 -10.522 16.467 1.00 73.56 91 ASP A CA 1
ATOM 685 C C . ASP A 1 91 ? -8.332 -9.983 15.386 1.00 73.56 91 ASP A C 1
ATOM 687 O O . ASP A 1 91 ? -7.390 -10.673 14.979 1.00 73.56 91 ASP A O 1
ATOM 691 N N . VAL A 1 92 ? -8.554 -8.741 14.937 1.00 77.31 92 VAL A N 1
ATOM 692 C CA . VAL A 1 92 ? -7.735 -8.072 13.900 1.00 77.31 92 VAL A CA 1
ATOM 693 C C . VAL A 1 92 ? -6.251 -8.017 14.218 1.00 77.31 92 VAL A C 1
ATOM 695 O O . VAL A 1 92 ? -5.449 -7.934 13.298 1.00 77.31 92 VAL A O 1
ATOM 698 N N . SER A 1 93 ? -5.865 -8.139 15.487 1.00 79.50 93 SER A N 1
ATOM 699 C CA . SER A 1 93 ? -4.464 -8.212 15.911 1.00 79.50 93 SER A CA 1
ATOM 700 C C . SER A 1 93 ? -3.698 -9.393 15.301 1.00 79.50 93 SER A C 1
ATOM 702 O O . SER A 1 93 ? -2.473 -9.408 15.342 1.00 79.50 93 SER A O 1
ATOM 704 N N . ARG A 1 94 ? -4.398 -10.400 14.757 1.00 79.25 94 ARG A N 1
ATOM 705 C CA . ARG A 1 94 ? -3.786 -11.526 14.032 1.00 79.25 94 ARG A CA 1
ATOM 706 C C . ARG A 1 94 ? -3.420 -11.186 12.585 1.00 79.25 94 ARG A C 1
ATOM 708 O O . ARG A 1 94 ? -2.719 -11.970 11.952 1.00 79.25 94 ARG A O 1
ATOM 715 N N . LEU A 1 95 ? -3.912 -10.067 12.059 1.00 80.44 95 LEU A N 1
ATOM 716 C CA . LEU A 1 95 ? -3.591 -9.576 10.726 1.00 80.44 95 LEU A CA 1
ATOM 717 C C . LEU A 1 95 ? -2.436 -8.577 10.818 1.00 80.44 95 LEU A C 1
ATOM 719 O O . LEU A 1 95 ? -2.467 -7.648 11.622 1.00 80.44 95 LEU A O 1
ATOM 723 N N . ASP A 1 96 ? -1.431 -8.748 9.964 1.00 85.19 96 ASP A N 1
ATOM 724 C CA . ASP A 1 96 ? -0.337 -7.788 9.816 1.00 85.19 96 ASP A CA 1
ATOM 725 C C . ASP A 1 96 ? -0.665 -6.825 8.670 1.00 85.19 96 ASP A C 1
ATOM 727 O O . ASP A 1 96 ? -0.402 -7.105 7.499 1.00 85.19 96 ASP A O 1
ATOM 731 N N . LEU A 1 97 ? -1.313 -5.709 9.009 1.00 85.44 97 LEU A N 1
ATOM 732 C CA . LEU A 1 97 ? -1.712 -4.679 8.053 1.00 85.44 97 LEU A CA 1
ATOM 733 C C . LEU A 1 97 ? -0.705 -3.530 8.090 1.00 85.44 97 LEU A C 1
ATOM 735 O O . LEU A 1 97 ? -0.579 -2.817 9.087 1.00 85.44 97 LEU A O 1
ATOM 739 N N . ARG A 1 98 ? 0.017 -3.348 6.980 1.00 89.69 98 ARG A N 1
ATOM 740 C CA . ARG A 1 98 ? 1.073 -2.339 6.833 1.00 89.69 98 ARG A CA 1
ATOM 741 C C . ARG A 1 98 ? 0.809 -1.431 5.644 1.00 89.69 98 ARG A C 1
ATOM 743 O O . ARG A 1 98 ? 0.208 -1.832 4.653 1.00 89.69 98 ARG A O 1
ATOM 750 N N . VAL A 1 99 ? 1.324 -0.208 5.732 1.00 89.50 99 VAL A N 1
ATOM 751 C CA . VAL A 1 99 ? 1.310 0.737 4.614 1.00 89.50 99 VAL A CA 1
ATOM 752 C C . VAL A 1 99 ? 2.476 0.413 3.688 1.00 89.50 99 VAL A C 1
ATOM 754 O O . VAL A 1 99 ? 3.633 0.518 4.095 1.00 89.50 99 VAL A O 1
ATOM 757 N N . GLY A 1 100 ? 2.163 0.032 2.453 1.00 91.62 100 GLY A N 1
ATOM 758 C CA . GLY A 1 100 ? 3.142 -0.210 1.399 1.00 91.62 100 GLY A CA 1
ATOM 759 C C . GLY A 1 100 ? 3.109 0.854 0.313 1.00 91.62 100 GLY A C 1
ATOM 760 O O . GLY A 1 100 ? 2.056 1.428 0.031 1.00 91.62 100 GLY A O 1
ATOM 761 N N . ARG A 1 101 ? 4.259 1.099 -0.320 1.00 91.56 101 ARG A N 1
ATOM 762 C CA . ARG A 1 101 ? 4.349 1.886 -1.554 1.00 91.56 101 ARG A CA 1
ATOM 763 C C . ARG A 1 101 ? 4.620 0.956 -2.728 1.00 91.56 101 ARG A C 1
ATOM 765 O O . ARG A 1 101 ? 5.609 0.231 -2.714 1.00 91.56 101 ARG A O 1
ATOM 772 N N . ILE A 1 102 ? 3.761 1.005 -3.740 1.00 91.62 102 ILE A N 1
ATOM 773 C CA . ILE A 1 102 ? 3.980 0.294 -5.001 1.00 91.62 102 ILE A CA 1
ATOM 774 C C . ILE A 1 102 ? 5.083 1.030 -5.771 1.00 91.62 102 ILE A C 1
ATOM 776 O O . ILE A 1 102 ? 4.979 2.236 -5.997 1.00 91.62 102 ILE A O 1
ATOM 780 N N . LEU A 1 103 ? 6.149 0.313 -6.113 1.00 92.31 103 LEU A N 1
ATOM 781 C CA . LEU A 1 103 ? 7.295 0.819 -6.865 1.00 92.31 103 LEU A CA 1
ATOM 782 C C . LEU A 1 103 ? 7.105 0.614 -8.366 1.00 92.31 103 LEU A C 1
ATOM 784 O O . LEU A 1 103 ? 7.273 1.556 -9.134 1.00 92.31 103 LEU A O 1
ATOM 788 N N . ASP A 1 104 ? 6.747 -0.607 -8.763 1.00 88.88 104 ASP A N 1
ATOM 789 C CA . ASP A 1 104 ? 6.562 -0.991 -10.160 1.00 88.88 104 ASP A CA 1
ATOM 790 C C . ASP A 1 104 ? 5.358 -1.926 -10.310 1.00 88.88 104 ASP A C 1
ATOM 792 O O . ASP A 1 104 ? 5.030 -2.685 -9.392 1.00 88.88 104 ASP A O 1
ATOM 796 N N . VAL A 1 105 ? 4.706 -1.858 -11.472 1.00 91.06 105 VAL A N 1
ATOM 797 C CA . VAL A 1 105 ? 3.542 -2.671 -11.836 1.00 91.06 105 VAL A CA 1
ATOM 798 C C . VAL A 1 105 ? 3.762 -3.247 -13.227 1.00 91.06 105 VAL A C 1
ATOM 800 O O . VAL A 1 105 ? 3.861 -2.520 -14.213 1.00 91.06 105 VAL A O 1
ATOM 803 N N . ARG A 1 106 ? 3.789 -4.575 -13.309 1.00 87.31 106 ARG A N 1
ATOM 804 C CA . ARG A 1 106 ? 4.024 -5.341 -14.536 1.00 87.31 106 ARG A CA 1
ATOM 805 C C . ARG A 1 106 ? 2.842 -6.274 -14.784 1.00 87.31 106 ARG A C 1
ATOM 807 O O . ARG A 1 106 ? 2.265 -6.796 -13.832 1.00 87.31 106 ARG A O 1
ATOM 814 N N . LYS A 1 107 ? 2.488 -6.536 -16.041 1.00 87.94 107 LYS A N 1
ATOM 815 C CA . LYS A 1 107 ? 1.543 -7.617 -16.367 1.00 87.94 107 LYS A CA 1
ATOM 816 C C . LYS A 1 107 ? 2.200 -8.978 -16.149 1.00 87.94 107 LYS A C 1
ATOM 818 O O . LYS A 1 107 ? 3.398 -9.123 -16.402 1.00 87.94 107 LYS A O 1
ATOM 823 N N . HIS A 1 108 ? 1.436 -9.957 -15.671 1.00 87.38 108 HIS A N 1
ATOM 824 C CA . HIS A 1 108 ? 1.940 -11.322 -15.564 1.00 87.38 108 HIS A CA 1
ATOM 825 C C . HIS A 1 108 ? 2.145 -11.902 -16.977 1.00 87.38 108 HIS A C 1
ATOM 827 O O . HIS A 1 108 ? 1.230 -11.802 -17.792 1.00 87.38 108 HIS A O 1
ATOM 833 N N . PRO A 1 109 ? 3.302 -12.515 -17.290 1.00 87.31 109 PRO A N 1
ATOM 834 C CA . PRO A 1 109 ? 3.582 -13.027 -18.637 1.00 87.31 109 PRO A CA 1
ATOM 835 C C . PRO A 1 109 ? 2.600 -14.123 -19.077 1.00 87.31 109 PRO A C 1
ATOM 837 O O . PRO A 1 109 ? 2.264 -14.210 -20.251 1.00 87.31 109 PRO A O 1
ATOM 840 N N . ASP A 1 110 ? 2.107 -14.916 -18.122 1.00 84.50 110 ASP A N 1
ATOM 841 C CA . ASP A 1 110 ? 1.203 -16.041 -18.396 1.00 84.50 110 ASP A CA 1
ATOM 842 C C . ASP A 1 110 ? -0.290 -15.728 -18.166 1.00 84.50 110 ASP A C 1
ATOM 844 O O . ASP A 1 110 ? -1.135 -16.590 -18.397 1.00 84.50 110 ASP A O 1
ATOM 848 N N . SER A 1 111 ? -0.645 -14.537 -17.659 1.00 80.50 111 SER A N 1
ATOM 849 C CA . SER A 1 111 ? -2.043 -14.204 -17.340 1.00 80.50 111 SER A CA 1
ATOM 850 C C . SER A 1 111 ? -2.346 -12.720 -17.515 1.00 80.50 111 SER A C 1
ATOM 852 O O . SER A 1 111 ? -1.835 -11.871 -16.788 1.00 80.50 111 SER A O 1
ATOM 854 N N . GLU A 1 112 ? -3.269 -12.413 -18.425 1.00 77.94 112 GLU A N 1
ATOM 855 C CA . GLU A 1 112 ? -3.734 -11.044 -18.676 1.00 77.94 112 GLU A CA 1
ATOM 856 C C . GLU A 1 112 ? -4.609 -10.480 -17.546 1.00 77.94 112 GLU A C 1
ATOM 858 O O . GLU A 1 112 ? -4.824 -9.272 -17.493 1.00 77.94 112 GLU A O 1
ATOM 863 N N . SER A 1 113 ? -5.118 -11.320 -16.633 1.00 80.69 113 SER A N 1
ATOM 864 C CA . SER A 1 113 ? -5.972 -10.880 -15.521 1.00 80.69 113 SER A CA 1
ATOM 865 C C . SER A 1 113 ? -5.187 -10.494 -14.266 1.00 80.69 113 SER A C 1
ATOM 867 O O . SER A 1 113 ? -5.752 -9.875 -13.358 1.00 80.69 113 SER A O 1
ATOM 869 N N . LEU A 1 114 ? -3.882 -10.773 -14.218 1.00 85.56 114 LEU A N 1
ATOM 870 C CA . LEU A 1 114 ? -3.043 -10.564 -13.041 1.00 85.56 114 LEU A CA 1
ATOM 871 C C . LEU A 1 114 ? -1.938 -9.534 -13.299 1.00 85.56 114 LEU A C 1
ATOM 873 O O . LEU A 1 114 ? -1.244 -9.563 -14.314 1.00 85.56 114 LEU A O 1
ATOM 877 N N . HIS A 1 115 ? -1.726 -8.660 -12.319 1.00 84.06 115 HIS A N 1
ATOM 878 C CA . HIS A 1 115 ? -0.605 -7.727 -12.293 1.00 84.06 115 HIS A CA 1
ATOM 879 C C . HIS A 1 115 ? 0.356 -8.086 -11.162 1.00 84.06 115 HIS A C 1
ATOM 881 O O . HIS A 1 115 ? -0.062 -8.314 -10.026 1.00 84.06 115 HIS A O 1
ATOM 887 N N . ILE A 1 116 ? 1.646 -8.094 -11.479 1.00 89.56 116 ILE A N 1
ATOM 888 C CA . ILE A 1 116 ? 2.754 -8.264 -10.547 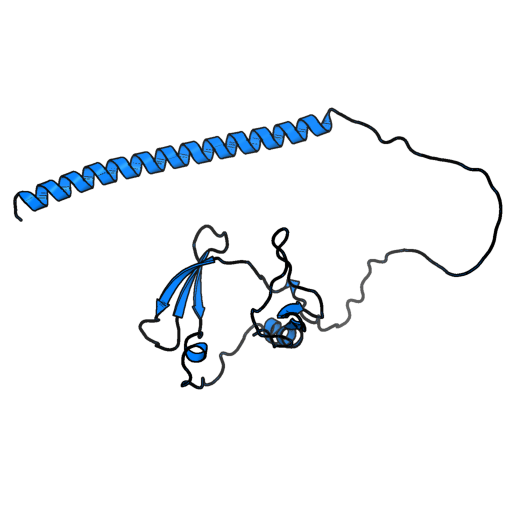1.00 89.56 116 ILE A CA 1
ATOM 889 C C . ILE A 1 116 ? 3.196 -6.876 -10.089 1.00 89.56 116 ILE A C 1
ATOM 891 O O . ILE A 1 116 ? 3.589 -6.042 -10.902 1.00 89.56 116 ILE A O 1
ATOM 895 N N . GLN A 1 117 ? 3.138 -6.633 -8.788 1.00 90.19 117 GLN A N 1
ATOM 896 C CA . GLN A 1 117 ? 3.489 -5.365 -8.165 1.00 90.19 117 GLN A CA 1
ATOM 897 C C . GLN A 1 117 ? 4.669 -5.558 -7.221 1.00 90.19 117 GLN A C 1
ATOM 899 O O . GLN A 1 117 ? 4.683 -6.489 -6.417 1.00 90.19 117 GLN A O 1
ATOM 904 N N . GLU A 1 118 ? 5.648 -4.664 -7.280 1.00 92.06 118 GLU A N 1
ATOM 905 C CA . GLU A 1 118 ? 6.716 -4.608 -6.282 1.00 92.06 118 GLU A CA 1
ATOM 906 C C . GLU A 1 118 ? 6.357 -3.584 -5.212 1.00 92.06 118 GLU A C 1
ATOM 908 O O . GLU A 1 118 ? 6.210 -2.399 -5.505 1.00 92.06 118 GLU A O 1
ATOM 913 N N . VAL A 1 119 ? 6.191 -4.038 -3.969 1.00 92.50 119 VAL A N 1
ATOM 914 C CA . VAL A 1 119 ? 5.710 -3.221 -2.853 1.00 92.50 119 VAL A CA 1
ATOM 915 C C . VAL A 1 119 ? 6.796 -3.072 -1.793 1.00 92.50 119 VAL A C 1
ATOM 917 O O . VAL A 1 119 ? 7.282 -4.041 -1.207 1.00 92.50 119 VAL A O 1
ATOM 920 N N . GLU A 1 120 ? 7.148 -1.826 -1.504 1.00 93.31 120 GLU A N 1
ATOM 921 C CA . GLU A 1 120 ? 8.036 -1.446 -0.414 1.00 93.31 120 GLU A CA 1
ATOM 922 C C . GLU A 1 120 ? 7.230 -1.319 0.887 1.00 93.31 120 GLU A C 1
ATOM 924 O O . GLU A 1 120 ? 6.388 -0.431 1.018 1.00 93.31 120 GLU A O 1
ATOM 929 N N . LEU A 1 121 ? 7.485 -2.203 1.857 1.00 88.88 121 LEU A N 1
ATOM 930 C CA . LEU A 1 121 ? 6.788 -2.255 3.157 1.00 88.88 121 LEU A CA 1
ATOM 931 C C . LEU A 1 121 ? 7.652 -1.760 4.334 1.00 88.88 121 LEU A C 1
ATOM 933 O O . LEU A 1 121 ? 7.307 -1.982 5.494 1.00 88.88 121 LEU A O 1
ATOM 937 N N . GLY A 1 122 ? 8.800 -1.133 4.051 1.00 85.00 122 GLY A N 1
ATOM 938 C CA . GLY A 1 122 ? 9.814 -0.792 5.062 1.00 85.00 122 GLY A CA 1
ATOM 939 C C . GLY A 1 122 ? 10.724 -1.962 5.462 1.00 85.00 122 GLY A C 1
ATOM 940 O O . GLY A 1 122 ? 11.426 -1.888 6.468 1.00 85.00 122 GLY A O 1
ATOM 941 N N . GLU A 1 123 ? 10.709 -3.043 4.684 1.00 87.44 123 GLU A N 1
ATOM 942 C CA . GLU A 1 123 ? 11.621 -4.186 4.793 1.00 87.44 123 GLU A CA 1
ATOM 943 C C . GLU A 1 123 ? 12.889 -3.958 3.952 1.00 87.44 123 GLU A C 1
ATOM 945 O O . GLU A 1 123 ? 12.880 -3.103 3.065 1.00 87.44 123 GLU A O 1
ATOM 950 N N . PRO A 1 124 ? 13.997 -4.689 4.198 1.00 86.94 124 PRO A N 1
ATOM 951 C CA . PRO A 1 124 ? 15.240 -4.490 3.445 1.00 86.94 124 PRO A CA 1
ATOM 952 C C . PRO A 1 124 ? 15.113 -4.813 1.949 1.00 86.94 124 PRO A C 1
ATOM 954 O O . PRO A 1 124 ? 15.925 -4.336 1.160 1.00 86.94 124 PRO A O 1
ATOM 957 N N . ALA A 1 125 ? 14.116 -5.615 1.564 1.00 90.62 125 ALA A N 1
ATOM 958 C CA . ALA A 1 125 ? 13.814 -5.956 0.182 1.00 90.62 125 ALA A CA 1
ATOM 959 C C . ALA A 1 125 ? 12.319 -5.714 -0.112 1.00 90.62 125 ALA A C 1
ATOM 961 O O . ALA A 1 125 ? 11.483 -6.015 0.747 1.00 90.62 125 ALA A O 1
ATOM 962 N N . PRO A 1 126 ? 11.964 -5.197 -1.304 1.00 92.31 126 PRO A N 1
ATOM 963 C CA . PRO A 1 126 ? 10.575 -5.110 -1.745 1.00 92.31 126 PRO A CA 1
ATOM 964 C C . PRO A 1 126 ? 9.930 -6.496 -1.827 1.00 92.31 126 PRO A C 1
ATOM 966 O O . PRO A 1 126 ? 10.578 -7.470 -2.212 1.00 92.31 126 PRO A O 1
ATOM 969 N N . ARG A 1 127 ? 8.639 -6.584 -1.497 1.00 91.12 127 ARG A N 1
ATOM 970 C CA . ARG A 1 127 ? 7.858 -7.811 -1.683 1.00 91.12 127 ARG A CA 1
ATOM 971 C C . ARG A 1 127 ? 7.147 -7.782 -3.026 1.00 91.12 127 ARG A C 1
ATOM 973 O O . ARG A 1 127 ? 6.598 -6.757 -3.417 1.00 91.12 127 ARG A O 1
ATOM 980 N N . THR A 1 128 ? 7.103 -8.922 -3.697 1.00 90.62 128 THR A N 1
ATOM 981 C CA . THR A 1 128 ? 6.319 -9.096 -4.919 1.00 90.62 128 THR A CA 1
ATOM 982 C C . THR A 1 128 ? 4.902 -9.531 -4.554 1.00 90.62 128 THR A C 1
ATOM 984 O O . THR A 1 128 ? 4.715 -10.539 -3.875 1.00 90.62 128 THR A O 1
ATOM 987 N N . VAL A 1 129 ? 3.906 -8.767 -4.991 1.00 89.38 129 VAL A N 1
ATOM 988 C CA . VAL A 1 129 ? 2.480 -9.007 -4.749 1.00 89.38 129 VAL A CA 1
ATOM 989 C C . VAL A 1 129 ? 1.789 -9.182 -6.093 1.00 89.38 129 VAL A C 1
ATOM 991 O O . VAL A 1 129 ? 1.920 -8.338 -6.973 1.00 89.38 129 VAL A O 1
ATOM 994 N N . VAL A 1 130 ? 1.042 -10.271 -6.260 1.00 88.12 130 VAL A N 1
ATOM 995 C CA . VAL A 1 130 ? 0.234 -10.504 -7.462 1.00 88.12 130 VAL A CA 1
ATOM 996 C C . VAL A 1 130 ? -1.209 -10.136 -7.146 1.00 88.12 130 VAL A C 1
ATOM 998 O O . VAL A 1 130 ? -1.767 -10.615 -6.163 1.00 88.12 130 VAL A O 1
ATOM 1001 N N . SER A 1 131 ? -1.808 -9.264 -7.955 1.00 82.62 131 SER A N 1
ATOM 1002 C CA . SER A 1 131 ? -3.165 -8.754 -7.738 1.00 82.62 131 SER A CA 1
ATOM 1003 C C . SER A 1 131 ? -4.037 -8.923 -8.984 1.00 82.62 131 SER A C 1
ATOM 1005 O O . SER A 1 131 ? -3.591 -8.685 -10.107 1.00 82.62 131 SER A O 1
ATOM 1007 N N . GLY A 1 132 ? -5.298 -9.316 -8.781 1.00 80.62 132 GLY A N 1
ATOM 1008 C CA . GLY A 1 132 ? -6.303 -9.511 -9.834 1.00 80.62 132 GLY A CA 1
ATOM 1009 C C . GLY A 1 132 ? -7.087 -8.246 -10.185 1.00 80.62 132 GLY A C 1
ATOM 1010 O O . GLY A 1 132 ? -8.296 -8.300 -10.374 1.00 80.62 132 GLY A O 1
ATOM 1011 N N . LEU A 1 133 ? -6.427 -7.086 -10.232 1.00 69.50 133 LEU A N 1
ATOM 1012 C CA . LEU A 1 133 ? -7.099 -5.788 -10.410 1.00 69.50 133 LEU A CA 1
ATOM 1013 C C . LEU A 1 133 ? -7.563 -5.509 -11.850 1.00 69.50 133 LEU A C 1
ATOM 1015 O O . LEU A 1 133 ? -8.252 -4.522 -12.101 1.00 69.50 133 LEU A O 1
ATOM 1019 N N . THR A 1 134 ? -7.209 -6.372 -12.799 1.00 59.81 134 THR A N 1
ATOM 1020 C CA . THR A 1 134 ? -7.458 -6.168 -14.235 1.00 59.81 134 THR A CA 1
ATOM 1021 C C . THR A 1 134 ? -8.950 -6.117 -14.566 1.00 59.81 134 THR A C 1
ATOM 1023 O O . THR A 1 134 ? -9.373 -5.317 -15.400 1.00 59.81 134 THR A O 1
ATOM 1026 N N . ASN A 1 135 ? -9.767 -6.884 -13.843 1.00 55.47 135 ASN A N 1
ATOM 1027 C CA . ASN A 1 135 ? -11.212 -6.965 -14.074 1.00 55.47 135 ASN A CA 1
ATOM 1028 C C . ASN A 1 135 ? -11.984 -5.770 -13.484 1.00 55.47 135 ASN A C 1
ATOM 1030 O O . ASN A 1 135 ? -13.156 -5.584 -13.788 1.00 55.47 135 ASN A O 1
ATOM 1034 N N . HIS A 1 136 ? -11.343 -4.933 -12.659 1.00 56.25 136 HIS A N 1
ATOM 1035 C CA . HIS A 1 136 ? -11.961 -3.717 -12.115 1.00 56.25 136 HIS A CA 1
ATOM 1036 C C . HIS A 1 136 ? -11.753 -2.48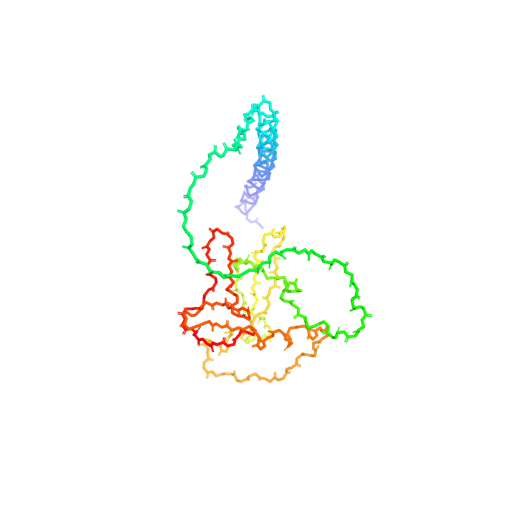6 -13.013 1.00 56.25 136 HIS A C 1
ATOM 1038 O O . HIS A 1 136 ? -12.420 -1.473 -12.820 1.00 56.25 136 HIS A O 1
ATOM 1044 N N . ILE A 1 137 ? -10.856 -2.577 -14.005 1.00 53.28 137 ILE A N 1
ATOM 1045 C CA . ILE A 1 137 ? -10.615 -1.539 -15.023 1.00 53.28 137 ILE A CA 1
ATOM 1046 C C . ILE A 1 137 ? -11.201 -1.950 -16.387 1.00 53.28 137 ILE A C 1
ATOM 1048 O O . ILE A 1 137 ? -11.455 -1.094 -17.232 1.00 53.28 137 ILE A O 1
ATOM 1052 N N . CYS A 1 138 ? -11.491 -3.237 -16.601 1.00 35.31 138 CYS A N 1
ATOM 1053 C CA . CYS A 1 138 ? -12.040 -3.743 -17.855 1.00 35.31 138 CYS A CA 1
ATOM 1054 C C . CYS A 1 138 ? -13.356 -4.496 -17.610 1.00 35.31 138 CYS A C 1
ATOM 1056 O O . CYS A 1 138 ? -13.369 -5.532 -16.954 1.00 35.31 138 CYS A O 1
ATOM 1058 N N . PHE A 1 139 ? -14.453 -3.975 -18.165 1.00 39.34 139 PHE A N 1
ATOM 1059 C CA . PHE A 1 139 ? -15.850 -4.415 -18.002 1.00 39.34 139 PHE A CA 1
ATOM 1060 C C . PHE A 1 139 ? -16.190 -5.852 -18.465 1.00 39.34 139 PHE A C 1
ATOM 1062 O O . PHE A 1 139 ? -17.364 -6.162 -18.633 1.00 39.34 139 PHE A O 1
ATOM 1069 N N . LEU A 1 140 ? -15.225 -6.739 -18.716 1.00 40.19 140 LEU A N 1
ATOM 1070 C CA . LEU A 1 140 ? -15.483 -8.042 -19.343 1.00 40.19 140 LEU A CA 1
ATOM 1071 C C . LEU A 1 140 ? -14.527 -9.129 -18.835 1.00 40.19 140 LEU A C 1
ATOM 1073 O O . LEU A 1 140 ? -13.661 -9.573 -19.581 1.00 40.19 140 LEU A O 1
ATOM 1077 N N . CYS A 1 141 ? -14.654 -9.566 -17.580 1.00 30.27 141 CYS A N 1
ATOM 1078 C CA . CYS A 1 141 ? -14.153 -10.890 -17.189 1.00 30.27 141 CYS A CA 1
ATOM 1079 C C . CYS A 1 141 ? -14.718 -11.319 -15.826 1.00 30.27 141 CYS A C 1
ATOM 1081 O O . CYS A 1 141 ? -14.355 -10.755 -14.791 1.00 30.27 141 CYS A O 1
ATOM 1083 N N . GLU A 1 142 ? -15.603 -12.315 -15.819 1.00 46.19 142 GLU A N 1
ATOM 1084 C CA . GLU A 1 142 ? -16.043 -12.989 -14.593 1.00 46.19 142 GLU A CA 1
ATOM 1085 C C . GLU A 1 142 ? -14.975 -14.000 -14.132 1.00 46.19 142 GLU A C 1
ATOM 1087 O O . GLU A 1 142 ? -14.480 -14.768 -14.959 1.00 46.19 142 GLU A O 1
ATOM 1092 N N . PRO A 1 143 ? -14.594 -14.032 -12.842 1.00 44.28 143 PRO A N 1
ATOM 1093 C CA . PRO A 1 143 ? -13.616 -14.993 -12.341 1.00 44.28 143 PRO A CA 1
ATOM 1094 C C . PRO A 1 143 ? -14.272 -16.232 -11.703 1.00 44.28 143 PRO A C 1
ATOM 1096 O O . PRO A 1 143 ? -15.226 -16.116 -10.933 1.00 44.28 143 PRO A O 1
ATOM 1099 N N . GLU A 1 144 ? -13.705 -17.416 -11.966 1.00 37.31 144 GLU A N 1
ATOM 1100 C CA . GLU A 1 144 ? -14.071 -18.678 -11.308 1.00 37.31 144 GLU A CA 1
ATOM 1101 C C . GLU A 1 144 ? -13.164 -19.030 -10.101 1.00 37.31 144 GLU A C 1
ATOM 1103 O O . GLU A 1 144 ? -12.013 -18.609 -9.987 1.00 37.31 144 GLU A O 1
ATOM 1108 N N . LYS A 1 145 ? -13.799 -19.806 -9.210 1.00 44.72 145 LYS A N 1
ATOM 1109 C CA . LYS A 1 145 ? -13.486 -20.449 -7.924 1.00 44.72 145 LYS A CA 1
ATOM 1110 C C . LYS A 1 145 ? -12.037 -20.606 -7.439 1.00 44.72 145 LYS A C 1
ATOM 1112 O O . LYS A 1 145 ? -11.257 -21.414 -7.925 1.00 44.72 145 LYS A O 1
ATOM 1117 N N . GLU A 1 146 ? -11.856 -19.977 -6.277 1.00 46.88 146 GLU A N 1
ATOM 1118 C CA . GLU A 1 146 ? -11.561 -20.615 -4.981 1.00 46.88 146 GLU A CA 1
ATOM 1119 C C . GLU A 1 146 ? -10.214 -21.346 -4.826 1.00 46.88 146 GLU A C 1
ATOM 1121 O O . GLU A 1 146 ? -9.998 -22.470 -5.275 1.00 46.88 146 GLU A O 1
ATOM 1126 N N . LEU A 1 147 ? -9.330 -20.722 -4.042 1.00 35.06 147 LEU A N 1
ATOM 1127 C CA . LEU A 1 147 ? -8.158 -21.350 -3.436 1.00 35.06 147 LEU A CA 1
ATOM 1128 C C . LEU A 1 147 ? -8.455 -21.657 -1.966 1.00 35.06 147 LEU A C 1
ATOM 1130 O O . LEU A 1 147 ? -8.866 -20.789 -1.203 1.00 35.06 147 LEU A O 1
ATOM 1134 N N . ASN A 1 148 ? -8.218 -22.909 -1.581 1.00 51.34 148 ASN A N 1
ATOM 1135 C CA . ASN A 1 148 ? -8.566 -23.482 -0.283 1.00 51.34 148 ASN A CA 1
ATOM 1136 C C . ASN A 1 148 ? -7.702 -22.876 0.858 1.00 51.34 148 ASN A C 1
ATOM 1138 O O . ASN A 1 148 ? -6.494 -23.148 0.915 1.00 51.34 148 ASN A O 1
ATOM 1142 N N . PRO A 1 149 ? -8.262 -22.080 1.791 1.00 57.44 149 PRO A N 1
ATOM 1143 C CA . PRO A 1 149 ? -7.467 -21.282 2.714 1.00 57.44 149 PRO A CA 1
ATOM 1144 C C . PRO A 1 149 ? -7.175 -22.058 3.998 1.00 57.44 149 PRO A C 1
ATOM 1146 O O . PRO A 1 149 ? -7.976 -22.132 4.934 1.00 57.44 149 PRO A O 1
ATOM 1149 N N . LYS A 1 150 ? -5.959 -22.596 4.113 1.00 45.47 150 LYS A N 1
ATOM 1150 C CA . LYS A 1 150 ? -5.435 -23.074 5.401 1.00 45.47 150 LYS A CA 1
ATOM 1151 C C . LYS A 1 150 ? -4.985 -21.895 6.264 1.00 45.47 150 LYS A C 1
ATOM 1153 O O . LYS A 1 150 ? -3.808 -21.766 6.565 1.00 45.47 150 LYS A O 1
ATOM 1158 N N . GLN A 1 151 ? -5.949 -21.051 6.630 1.00 58.16 151 GLN A N 1
ATOM 1159 C CA . GLN A 1 151 ? -6.013 -20.198 7.820 1.00 58.16 151 GLN A CA 1
ATOM 1160 C C . GLN A 1 151 ? -7.344 -19.427 7.755 1.00 58.16 151 GLN A C 1
ATOM 1162 O O . GLN A 1 151 ? -7.420 -18.306 7.263 1.00 58.16 151 GLN A O 1
ATOM 1167 N N . ARG A 1 152 ? -8.410 -20.041 8.292 1.00 64.69 152 ARG A N 1
ATOM 1168 C CA . ARG A 1 152 ? -9.801 -19.527 8.394 1.00 64.69 152 ARG A CA 1
ATOM 1169 C C . ARG A 1 152 ? -9.962 -18.253 9.248 1.00 64.69 152 ARG A C 1
ATOM 1171 O O . ARG A 1 152 ? -11.037 -17.971 9.765 1.00 64.69 152 ARG A O 1
ATOM 1178 N N . ILE A 1 153 ? -8.879 -17.525 9.498 1.00 69.56 153 ILE A N 1
ATOM 1179 C CA . ILE A 1 153 ? -8.868 -16.303 10.305 1.00 69.56 153 ILE A CA 1
ATOM 1180 C C . ILE A 1 153 ? -9.447 -15.152 9.472 1.00 69.56 153 ILE A C 1
ATOM 1182 O O . ILE A 1 153 ? -10.284 -14.421 9.987 1.00 69.56 153 ILE A O 1
ATOM 1186 N N . TRP A 1 154 ? -9.074 -15.044 8.189 1.00 74.19 154 TRP A N 1
ATOM 1187 C CA . TRP A 1 154 ? -9.563 -13.990 7.292 1.00 74.19 154 TRP A CA 1
ATOM 1188 C C . TRP A 1 154 ? -11.072 -14.086 7.044 1.00 74.19 154 TRP A C 1
ATOM 1190 O O . TRP A 1 154 ? -11.780 -13.127 7.313 1.00 74.19 154 TRP A O 1
ATOM 1200 N N . GLU A 1 155 ? -11.593 -15.260 6.675 1.00 79.38 155 GLU A N 1
ATOM 1201 C CA . GLU A 1 155 ? -13.034 -15.467 6.419 1.00 79.38 155 GLU A CA 1
ATOM 1202 C C . GLU A 1 155 ? -13.924 -15.144 7.629 1.00 79.38 155 GLU A C 1
ATOM 1204 O O . GLU A 1 155 ? -15.072 -14.737 7.482 1.00 79.38 155 GLU A O 1
ATOM 1209 N N . ARG A 1 156 ? -13.398 -15.314 8.848 1.00 75.69 156 ARG A N 1
ATOM 1210 C CA . ARG A 1 156 ? -14.110 -14.989 10.093 1.00 75.69 156 ARG A CA 1
ATOM 1211 C C . ARG A 1 156 ? -14.053 -13.502 10.444 1.00 75.69 156 ARG A C 1
ATOM 1213 O O . ARG A 1 156 ? -14.907 -13.039 11.193 1.00 75.69 156 ARG A O 1
ATOM 1220 N N . LEU A 1 157 ? -13.034 -12.791 9.960 1.00 78.19 157 LEU A N 1
ATOM 1221 C CA . LEU A 1 157 ? -12.828 -11.357 10.175 1.00 78.19 157 LEU A CA 1
ATOM 1222 C C . LEU A 1 157 ? -13.470 -10.507 9.073 1.00 78.19 157 LEU A C 1
ATOM 1224 O O . LEU A 1 157 ? -13.890 -9.389 9.348 1.00 78.19 157 LEU A O 1
ATOM 1228 N N . GLN A 1 158 ? -13.566 -11.040 7.854 1.00 78.69 158 GLN A N 1
ATOM 1229 C CA . GLN A 1 158 ? -14.053 -10.349 6.662 1.00 78.69 158 GLN A CA 1
ATOM 1230 C C . GLN A 1 158 ? -15.446 -9.709 6.837 1.00 78.69 158 GLN A C 1
ATOM 1232 O O . GLN A 1 158 ? -15.587 -8.552 6.454 1.00 78.69 158 GLN A O 1
ATOM 1237 N N . PRO A 1 159 ? -16.456 -10.356 7.462 1.00 81.94 159 PRO A N 1
ATOM 1238 C CA . PRO A 1 159 ? -17.771 -9.729 7.653 1.00 81.94 159 PRO A CA 1
ATOM 1239 C C . PRO A 1 159 ? -17.736 -8.507 8.579 1.00 81.94 159 PRO A C 1
ATOM 1241 O O . PRO A 1 159 ? -18.602 -7.641 8.503 1.00 81.94 159 PRO A O 1
ATOM 1244 N N . ASP A 1 160 ? -16.739 -8.445 9.464 1.00 82.81 160 ASP A N 1
ATOM 1245 C CA . ASP A 1 160 ? -16.567 -7.365 10.432 1.00 82.81 160 ASP A CA 1
ATOM 1246 C C . ASP A 1 160 ? -15.694 -6.215 9.863 1.00 82.81 160 ASP A C 1
ATOM 1248 O O . ASP A 1 160 ? -15.526 -5.196 10.541 1.00 82.81 160 ASP A O 1
ATOM 1252 N N . LEU A 1 161 ? -15.127 -6.367 8.651 1.00 84.81 161 LEU A N 1
ATOM 1253 C CA . LEU A 1 161 ? -14.307 -5.376 7.940 1.00 84.81 161 LEU A CA 1
ATOM 1254 C C . LEU A 1 161 ? -15.126 -4.661 6.854 1.00 84.81 161 LEU A C 1
ATOM 1256 O O . LEU A 1 161 ? -15.382 -5.204 5.778 1.00 84.81 161 LEU A O 1
ATOM 1260 N N . CYS A 1 162 ? -15.497 -3.408 7.110 1.00 88.69 162 CYS A N 1
ATOM 1261 C CA . CYS A 1 162 ? -16.312 -2.615 6.192 1.00 88.69 162 CYS A CA 1
ATOM 1262 C C . CYS A 1 162 ? -15.945 -1.128 6.218 1.00 88.69 162 CYS A C 1
ATOM 1264 O O . CYS A 1 162 ? -15.320 -0.634 7.161 1.00 88.69 162 CYS A O 1
ATOM 1266 N N . THR A 1 163 ? -16.326 -0.392 5.177 1.00 89.88 163 THR A N 1
ATOM 1267 C CA . THR A 1 163 ? -16.222 1.071 5.182 1.00 89.88 163 THR A CA 1
ATOM 1268 C C . THR A 1 163 ? -17.431 1.713 5.858 1.00 89.88 163 THR A C 1
ATOM 1270 O O . THR A 1 163 ? -18.541 1.203 5.772 1.00 89.88 163 THR A O 1
ATOM 1273 N N . ASP A 1 164 ? -17.238 2.844 6.533 1.00 90.19 164 ASP A N 1
ATOM 1274 C CA . ASP A 1 164 ? -18.335 3.627 7.105 1.00 90.19 164 ASP A CA 1
ATOM 1275 C C . ASP A 1 164 ? -19.068 4.467 6.034 1.00 90.19 164 ASP A C 1
ATOM 1277 O O . ASP A 1 164 ? -18.711 4.483 4.848 1.00 90.19 164 ASP A O 1
ATOM 1281 N N . ALA A 1 165 ? -20.080 5.234 6.455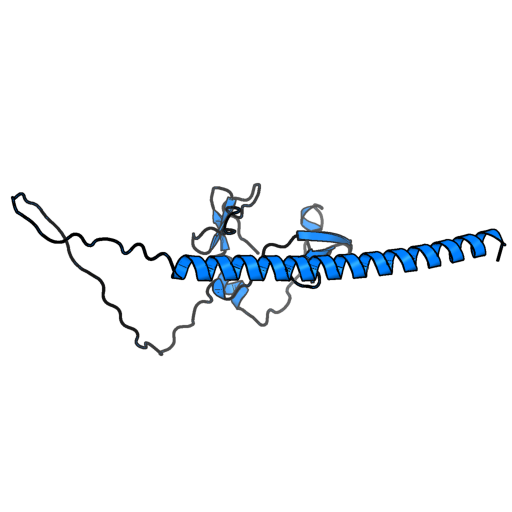 1.00 88.50 165 ALA A N 1
ATOM 1282 C CA . ALA A 1 165 ? -20.821 6.147 5.580 1.00 88.50 165 ALA A CA 1
ATOM 1283 C C . ALA A 1 165 ? -19.945 7.249 4.944 1.00 88.50 165 ALA A C 1
ATOM 1285 O O . ALA A 1 165 ? -20.326 7.843 3.937 1.00 88.50 165 ALA A O 1
ATOM 1286 N N . LYS A 1 166 ? -18.771 7.528 5.519 1.00 85.31 166 LYS A N 1
ATOM 1287 C CA . LYS A 1 166 ? -17.790 8.506 5.031 1.00 85.31 166 LYS A CA 1
ATOM 1288 C C . LYS A 1 166 ? -16.697 7.847 4.173 1.00 85.31 166 LYS A C 1
ATOM 1290 O O . LYS A 1 166 ? -15.804 8.549 3.696 1.00 85.31 166 LYS A O 1
ATOM 1295 N N . GLY A 1 167 ? -16.764 6.529 3.963 1.00 86.81 167 GLY A N 1
ATOM 1296 C CA . GLY A 1 167 ? -15.791 5.721 3.227 1.00 86.81 167 GLY A CA 1
ATOM 1297 C C . GLY A 1 167 ? -14.553 5.318 4.036 1.00 86.81 167 GLY A C 1
ATOM 1298 O O . GLY A 1 167 ? -13.626 4.741 3.472 1.00 86.81 167 GLY A O 1
ATOM 1299 N N . VAL A 1 168 ? -14.480 5.631 5.330 1.00 89.88 168 VAL A N 1
ATOM 1300 C CA . VAL A 1 168 ? -13.370 5.251 6.214 1.00 89.88 168 VAL A CA 1
ATOM 1301 C C . VAL A 1 168 ? -13.410 3.747 6.446 1.00 89.88 168 VAL A C 1
ATOM 1303 O O . VAL A 1 168 ? -14.452 3.209 6.795 1.00 89.88 168 VAL A O 1
ATOM 1306 N N . ALA A 1 169 ? -12.284 3.061 6.266 1.00 90.12 169 ALA A N 1
ATOM 1307 C CA . ALA A 1 169 ? -12.176 1.641 6.575 1.00 90.12 169 ALA A CA 1
ATOM 1308 C C . ALA A 1 169 ? -12.298 1.432 8.089 1.00 90.12 169 ALA A C 1
ATOM 1310 O O . ALA A 1 169 ? -11.586 2.072 8.868 1.00 90.12 169 ALA A O 1
ATOM 1311 N N . THR A 1 170 ? -13.186 0.533 8.505 1.00 89.25 170 THR A N 1
ATOM 1312 C CA . THR A 1 170 ? -13.452 0.214 9.909 1.00 89.25 170 THR A CA 1
ATOM 1313 C C . THR A 1 170 ? -13.459 -1.295 10.147 1.00 89.25 170 THR A C 1
ATOM 1315 O O . THR A 1 170 ? -13.797 -2.083 9.266 1.00 89.25 170 THR A O 1
ATOM 1318 N N . TYR A 1 171 ? -13.084 -1.705 11.357 1.00 87.75 171 TYR A N 1
ATOM 1319 C CA . TYR A 1 171 ? -13.292 -3.058 11.867 1.00 87.75 171 TYR A CA 1
ATOM 1320 C C . TYR A 1 171 ? -14.148 -2.989 13.124 1.00 87.75 171 TYR A C 1
ATOM 1322 O O . TYR A 1 171 ? -13.744 -2.345 14.094 1.00 87.75 171 TYR A O 1
ATOM 1330 N N . LYS A 1 172 ? -15.324 -3.630 13.129 1.00 85.12 172 LYS A N 1
ATOM 1331 C CA . LYS A 1 172 ? -16.289 -3.539 14.248 1.00 85.12 172 LYS A CA 1
ATOM 1332 C C . LYS A 1 172 ? -16.539 -2.084 14.707 1.00 85.12 172 LYS A C 1
ATOM 1334 O O . LYS A 1 172 ? -16.657 -1.815 15.900 1.00 85.12 172 LYS A O 1
ATOM 1339 N N . GLY A 1 173 ? -16.554 -1.136 13.764 1.00 81.44 173 GLY A N 1
ATOM 1340 C CA . 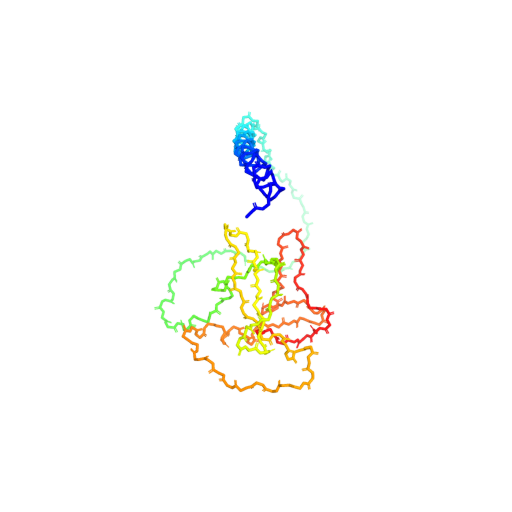GLY A 1 173 ? -16.724 0.301 14.025 1.00 81.44 173 GLY A CA 1
ATOM 1341 C C . GLY A 1 173 ? -15.458 1.064 14.446 1.00 81.44 173 GLY A C 1
ATOM 1342 O O . GLY A 1 173 ? -15.503 2.286 14.564 1.00 81.44 173 GLY A O 1
ATOM 1343 N N . VAL A 1 174 ? -14.318 0.393 14.633 1.00 87.19 174 VAL A N 1
ATOM 1344 C CA . VAL A 1 174 ? -13.030 1.044 14.918 1.00 87.19 174 VAL A CA 1
ATOM 1345 C C . VAL A 1 174 ? -12.346 1.410 13.607 1.00 87.19 174 VAL A C 1
ATOM 1347 O O . VAL A 1 174 ? -12.074 0.540 12.782 1.00 87.19 174 VAL A O 1
ATOM 1350 N N . ALA A 1 175 ? -12.061 2.696 13.412 1.00 89.19 175 ALA A N 1
ATOM 1351 C CA . ALA A 1 175 ? -11.435 3.190 12.194 1.00 89.19 175 ALA A CA 1
ATOM 1352 C C . ALA A 1 175 ? -9.964 2.771 12.074 1.00 89.19 175 ALA A C 1
ATOM 1354 O O . ALA A 1 175 ? -9.210 2.760 13.048 1.00 89.19 175 ALA A O 1
ATOM 1355 N N . PHE A 1 176 ? -9.548 2.473 10.847 1.00 89.81 176 PHE A N 1
ATOM 1356 C CA . PHE A 1 176 ? -8.157 2.212 10.516 1.00 89.81 176 PHE A CA 1
ATOM 1357 C C . PHE A 1 176 ? -7.382 3.524 10.493 1.00 89.81 176 PHE A C 1
ATOM 1359 O O . PHE A 1 176 ? -7.579 4.354 9.608 1.00 89.81 176 PHE A O 1
ATOM 1366 N N . GLU A 1 177 ? -6.485 3.699 11.457 1.00 90.50 177 GLU A N 1
ATOM 1367 C CA . GLU A 1 177 ? -5.644 4.884 11.580 1.00 90.50 177 GLU A CA 1
ATOM 1368 C C . GLU A 1 177 ? -4.172 4.543 11.341 1.00 90.50 177 GLU A C 1
ATOM 1370 O O . GLU A 1 177 ? -3.612 3.610 11.920 1.00 90.50 177 GLU A O 1
ATOM 1375 N N . VAL A 1 178 ? -3.510 5.368 10.534 1.00 90.31 178 VAL A N 1
ATOM 1376 C CA . VAL A 1 178 ? -2.055 5.421 10.464 1.00 90.31 178 VAL A CA 1
ATOM 1377 C C . VAL A 1 178 ? -1.579 6.528 11.394 1.00 90.31 178 VAL A C 1
ATOM 1379 O O . VAL A 1 178 ? -1.821 7.713 11.144 1.00 90.31 178 VAL A O 1
ATOM 1382 N N . ARG A 1 179 ? -0.861 6.140 12.453 1.00 86.94 179 ARG A N 1
ATOM 1383 C CA . ARG A 1 179 ? -0.349 7.058 13.482 1.00 86.94 179 ARG A CA 1
ATOM 1384 C C . ARG A 1 179 ? 0.359 8.259 12.848 1.00 86.94 179 ARG A C 1
ATOM 1386 O O . ARG A 1 179 ? 1.354 8.098 12.140 1.00 86.94 179 ARG A O 1
ATOM 1393 N N . GLY A 1 180 ? -0.165 9.458 13.101 1.00 87.94 180 GLY A N 1
ATOM 1394 C CA . GLY A 1 180 ? 0.402 10.723 12.622 1.00 87.94 180 GLY A CA 1
ATOM 1395 C C . GLY A 1 180 ? 0.155 11.056 11.144 1.00 87.94 180 GLY A C 1
ATOM 1396 O O . GLY A 1 180 ? 0.661 12.073 10.680 1.00 87.94 180 GLY A O 1
ATOM 1397 N N . LYS A 1 181 ? -0.602 10.236 10.398 1.00 88.88 181 LYS A N 1
ATOM 1398 C CA . LYS A 1 181 ? -0.984 10.510 8.997 1.00 88.88 181 LYS A CA 1
ATOM 1399 C C . LYS A 1 181 ? -2.497 10.608 8.785 1.00 88.88 181 LYS A C 1
ATOM 1401 O O . LYS A 1 181 ? -2.917 11.306 7.868 1.00 88.88 181 LYS A O 1
ATOM 1406 N N . GLY A 1 182 ? -3.298 9.951 9.626 1.00 90.38 182 GLY A N 1
ATOM 1407 C CA . GLY A 1 182 ? -4.761 10.009 9.582 1.00 90.38 182 GLY A CA 1
ATOM 1408 C C . GLY A 1 182 ? -5.416 8.670 9.244 1.00 90.38 182 GLY A C 1
ATOM 1409 O O . GLY A 1 182 ? -4.800 7.612 9.368 1.00 90.38 182 GLY A O 1
ATOM 1410 N N . LEU A 1 183 ? -6.687 8.726 8.846 1.00 91.50 183 LEU A N 1
ATOM 1411 C CA . LEU A 1 183 ? -7.541 7.554 8.643 1.00 91.50 183 LEU A CA 1
ATOM 1412 C C . LEU A 1 183 ? -7.429 6.983 7.222 1.00 91.50 183 LEU A C 1
ATOM 1414 O O . LEU A 1 183 ? -7.370 7.730 6.244 1.00 91.50 183 LEU A O 1
ATOM 1418 N N . CYS A 1 184 ? -7.467 5.657 7.103 1.00 90.25 184 CYS A N 1
ATOM 1419 C CA . CYS A 1 184 ? -7.555 4.954 5.827 1.00 90.25 184 CYS A CA 1
ATOM 1420 C C . CYS A 1 184 ? -8.987 5.033 5.287 1.00 90.25 184 CYS A C 1
ATOM 1422 O O . CYS A 1 184 ? -9.933 4.643 5.971 1.00 90.25 184 CYS A O 1
ATOM 1424 N N . ARG A 1 185 ? -9.158 5.514 4.053 1.00 91.06 185 ARG A N 1
ATOM 1425 C CA . ARG A 1 185 ? -10.474 5.735 3.443 1.00 91.06 185 ARG A CA 1
ATOM 1426 C C . ARG A 1 185 ? -10.491 5.358 1.962 1.00 91.06 185 ARG A C 1
ATOM 1428 O O . ARG A 1 185 ? -9.531 5.618 1.240 1.00 91.06 185 ARG A O 1
ATOM 1435 N N . ALA A 1 186 ? -11.614 4.800 1.517 1.00 86.88 186 ALA A N 1
ATOM 1436 C CA . ALA A 1 186 ? -11.930 4.587 0.114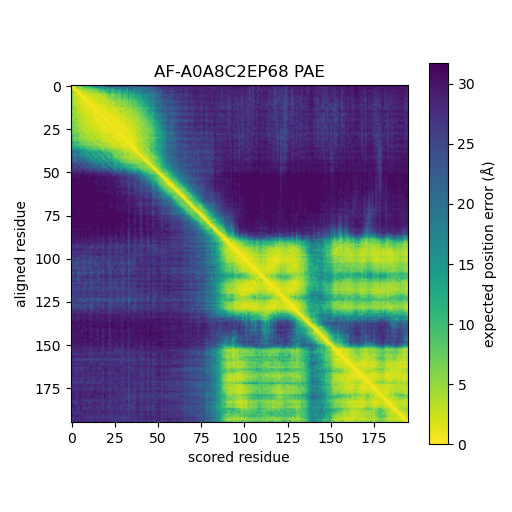 1.00 86.88 186 ALA A CA 1
ATOM 1437 C C . ALA A 1 186 ? -12.426 5.893 -0.555 1.00 86.88 186 ALA A C 1
ATOM 1439 O O . ALA A 1 186 ? -13.115 6.694 0.087 1.00 86.88 186 ALA A O 1
ATOM 1440 N N . PRO A 1 187 ? -12.123 6.126 -1.847 1.00 84.56 187 PRO A N 1
ATOM 1441 C CA . PRO A 1 187 ? -12.527 7.352 -2.540 1.00 84.56 187 PRO A CA 1
ATOM 1442 C C . PRO A 1 187 ? -14.048 7.541 -2.625 1.00 84.56 187 PRO A C 1
ATOM 1444 O O . PRO A 1 187 ? -14.543 8.627 -2.325 1.00 84.56 187 PRO A O 1
ATOM 1447 N N . SER A 1 188 ? -14.775 6.488 -3.014 1.00 86.00 188 SER A N 1
ATOM 1448 C CA . SER A 1 188 ? -16.211 6.537 -3.335 1.00 86.00 188 SER A CA 1
ATOM 1449 C C . SER A 1 188 ? -17.051 5.419 -2.708 1.00 86.00 188 SER A C 1
ATOM 1451 O O . SER A 1 188 ? -18.275 5.496 -2.745 1.00 86.00 188 SER A O 1
ATOM 1453 N N . VAL A 1 189 ? -16.427 4.387 -2.133 1.00 84.38 189 VAL A N 1
ATOM 1454 C CA . VAL A 1 189 ? -17.133 3.211 -1.601 1.00 84.38 189 VAL A CA 1
ATOM 1455 C C . VAL A 1 189 ? -17.444 3.411 -0.117 1.00 84.38 189 VAL A C 1
ATOM 1457 O O . VAL A 1 189 ? -16.567 3.263 0.736 1.00 84.38 189 VAL A O 1
ATOM 1460 N N . SER A 1 190 ? -18.696 3.740 0.191 1.00 87.56 190 SER A N 1
ATOM 1461 C CA . SER A 1 190 ? -19.243 3.788 1.552 1.00 87.56 190 SER A CA 1
ATOM 1462 C C . SER A 1 190 ? -20.064 2.534 1.853 1.00 87.56 190 SER A C 1
ATOM 1464 O O . SER A 1 190 ? -20.711 1.989 0.959 1.00 87.56 190 SER A O 1
ATOM 1466 N N . ASN A 1 191 ? -20.038 2.072 3.107 1.00 84.88 191 ASN A N 1
ATOM 1467 C CA . ASN A 1 191 ? -20.725 0.847 3.547 1.00 84.88 191 ASN A CA 1
ATOM 1468 C C . ASN A 1 191 ? -20.377 -0.403 2.710 1.00 84.88 191 ASN A C 1
ATOM 1470 O O . ASN A 1 191 ? -21.206 -1.297 2.549 1.00 84.88 191 ASN A O 1
ATOM 1474 N N . GLY A 1 192 ? -19.166 -0.454 2.149 1.00 83.88 192 GLY A N 1
ATOM 1475 C CA . GLY A 1 192 ? -18.684 -1.571 1.340 1.00 83.88 192 GLY A CA 1
ATOM 1476 C C . GLY A 1 192 ? -17.890 -2.579 2.164 1.00 83.88 192 GLY A C 1
ATOM 1477 O O . GLY A 1 192 ? -17.239 -2.219 3.145 1.00 83.88 192 GLY A O 1
ATOM 1478 N N . GLU A 1 193 ? -17.920 -3.842 1.747 1.00 85.00 193 GLU A N 1
ATOM 1479 C CA . GLU A 1 193 ? -17.103 -4.912 2.332 1.00 85.00 193 GLU A CA 1
ATOM 1480 C C . GLU A 1 193 ? -15.639 -4.794 1.882 1.00 85.00 193 GLU A C 1
ATOM 1482 O O . GLU A 1 193 ? -15.364 -4.501 0.716 1.00 85.00 193 GLU A O 1
ATOM 1487 N N . ILE A 1 194 ? -14.695 -5.062 2.789 1.00 85.69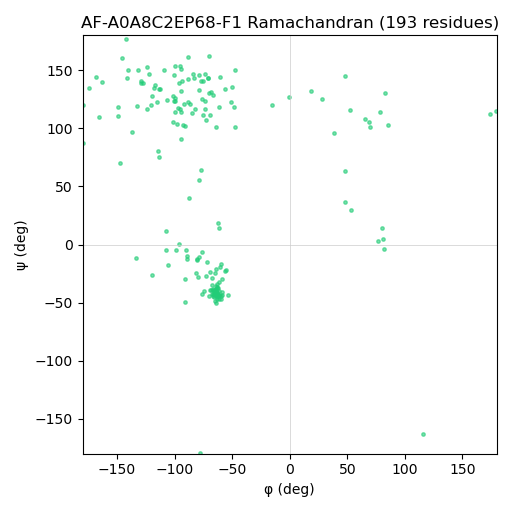 194 ILE A N 1
ATOM 1488 C CA . ILE A 1 194 ? -13.258 -5.121 2.483 1.00 85.69 194 ILE A CA 1
ATOM 1489 C C . ILE A 1 194 ? -12.862 -6.598 2.321 1.00 85.69 194 ILE A C 1
ATOM 1491 O O . ILE A 1 194 ? -13.104 -7.397 3.227 1.00 85.69 194 ILE A O 1
ATOM 1495 N N . LYS A 1 195 ? -12.279 -6.963 1.170 1.00 84.38 195 LYS A N 1
ATOM 1496 C CA . LYS A 1 195 ? -11.937 -8.347 0.786 1.00 84.38 195 LYS A CA 1
ATOM 1497 C C . LYS A 1 195 ? -10.492 -8.486 0.336 1.00 84.38 195 LYS A C 1
ATOM 1499 O O . LYS A 1 195 ? -9.949 -7.488 -0.187 1.00 84.38 195 LYS A O 1
#

Secondary structure (DSSP, 8-state):
--HHHHHHHHHHHHHHHHHHHHHHHHHHHHHHHHHHHHHHHHHHHHHHTS---PPPPP---------------------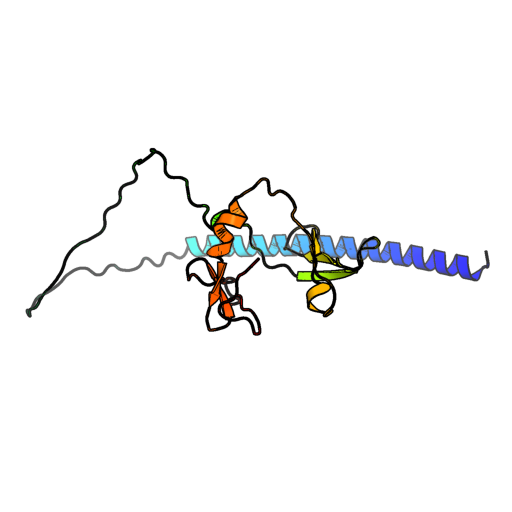----S----PPPGGGS-----EEEEEEEETTEEEEEEEEEE-SSSSPEEEEE-THHHHSS--PPP-----S-THHHHHGGGEEE-TTSBEEETTEE-EETTTEE-B-SS--SPBP-

Foldseek 3Di:
DDPVVVVVVVVVVVVVVVVVVVVVVVVVVVVVVVVVVVVVVVVVVVVVVVDDPDDDDDDDDDDDDDDDDDDDDDDDDDDDDPPPDDPPQQDCVVDDDADWDWDDWAADPVDNQKIWTFIDRVDPGTDIDIDRCNCVVPVDDDDDDDDPDPPCNCVSQQVQWFAAQQQFTDGVNHGDADVPPGTHGDPPDHRGTDD

Organism: Cyprinus carpio (NCBI:txid7962)

Mean predicted aligned error: 20.1 Å

Nearest PDB structures (foldseek):
  1fl0-assembly1_A  TM=8.691E-01  e=1.534E-08  Homo sapiens
  8ong-assembly1_A  TM=7.487E-01  e=1.867E-09  Homo sapiens
  1ntg-assembly4_D  TM=8.306E-01  e=5.173E-05  Homo sapiens
  5zkg-assembly2_B  TM=8.028E-01  e=4.793E-04  Plasmodium vivax

InterPro domains:
  IPR002547 tRNA-binding domain [PF01588] (97-137)
  IPR002547 tRNA-binding domain [PS50886] (91-195)
  IPR012340 Nucleic acid-binding, OB-fold [G3DSA:2.40.50.140] (91-138)
  IPR012340 Nucleic acid-binding, OB-fold [G3DSA:2.40.50.140] (139-195)
  IPR012340 Nucleic acid-binding, OB-fold [SSF50249] (91-190)